Protein AF-A0A1J5R611-F1 (afdb_monomer)

Radius of gyration: 20.92 Å; Cα contacts (8 Å, |Δi|>4): 516; chains: 1; bounding box: 42×44×57 Å

Organism: NCBI:txid410659

InterPro domains:
  IPR001353 Proteasome, subunit alpha/beta [PF00227] (5-139)
  IPR022281 ATP-dependent protease subunit HslV [TIGR03692] (7-149)
  IPR022281 ATP-depe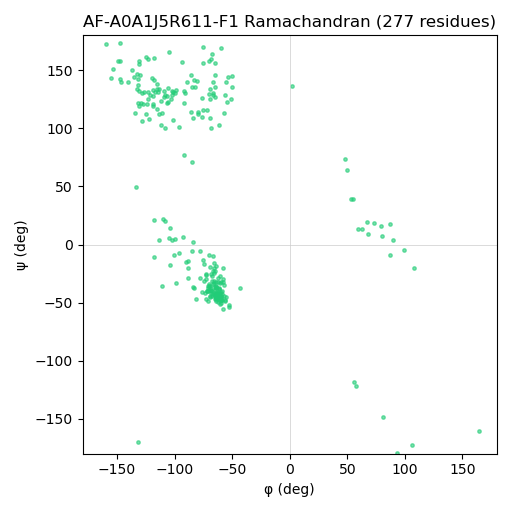ndent protease subunit HslV [cd01913] (7-143)
  IPR023333 Proteasome B-type subunit [PS51476] (6-187)
  IPR023333 Proteasome B-type subunit [PTHR32194] (3-147)
  IPR029055 Nucleophile aminohydrolases, N-terminal [G3DSA:3.60.20.10] (1-170)
  IPR029055 Nucleophile aminohydrolases, N-terminal [SSF56235] (3-145)
  IPR036291 NAD(P)-binding domain superfamily [SSF51735] (133-271)

Foldseek 3Di:
DQFKFFWKWKWAADQQDIDIDTWQFIDRVHDGPTGHHDQWDQADVSQKIKGKTGDPVLSVVLRVQLNVLCVVVVNPNVRSLLVSLVCLQPDPVNLPTQMWMWMDGRPFTWIRGSNSDTDGDPNSMFIDTLCRVVSVVVVVCQQPAQAAEDEDPDPVVLVVVQVVQPVSDDSGHHYHYDPAPLRRLPQDQEEEAPDCEQAVVRDDDSDDLVSQPNHQAYEYLDVVVQDGPHQVSNVVNVHHYDYNVVVVQVSVQVVCCVVPVDHDPPSVVVSVVVVVVVD

Sequence (279 aa):
MEQYHGTTILSVRRGAVVALGGDGQVTLGNIVIKSTARKVRRLYNERILAGFAGGTADAFTLFERFEAKLEKHQGNLLRSAVELAKDWRTDRMLRRLEAMLAVADREHSLIVTGNGDVLEPEHGLIAIGSGGPFAQSAALALLGAQEVRILDRDASKAQSLAEGLAAIGAGAPRVVLARDVAEALHGADGVVNATPVGMVGYGGTPVPGDLWPGRAWAFDAVYTPVDTQFTVEAAAAGVNVLSGYELFFYQGVQAFEIFTGHSVDAPAQLRAGLLDQAA

Mean predicted aligned error: 12.59 Å

Structure (mmCIF, N/CA/C/O backbone):
data_AF-A0A1J5R611-F1
#
_entry.id   AF-A0A1J5R611-F1
#
loop_
_atom_site.group_PDB
_atom_site.id
_atom_site.type_symbol
_atom_site.label_atom_id
_atom_site.label_alt_id
_atom_site.label_comp_id
_atom_site.label_asym_id
_atom_site.label_entity_id
_atom_site.label_seq_id
_atom_site.pdbx_PDB_ins_code
_atom_site.Cartn_x
_atom_site.Cartn_y
_atom_site.Cartn_z
_atom_site.occupancy
_atom_site.B_iso_or_equiv
_atom_site.auth_seq_id
_atom_site.auth_comp_id
_atom_site.auth_asym_id
_atom_site.auth_atom_id
_atom_site.pdbx_PDB_model_num
ATOM 1 N N . MET A 1 1 ? 0.302 25.235 12.758 1.00 41.44 1 MET A N 1
ATOM 2 C CA . MET A 1 1 ? 1.360 24.353 13.299 1.00 41.44 1 MET A CA 1
ATOM 3 C C . MET A 1 1 ? 1.735 23.427 12.169 1.00 41.44 1 MET A C 1
ATOM 5 O O . MET A 1 1 ? 0.812 22.897 11.568 1.00 41.44 1 MET A O 1
ATOM 9 N N . GLU A 1 2 ? 3.019 23.292 11.839 1.00 42.31 2 GLU A N 1
ATOM 10 C CA . GLU A 1 2 ? 3.450 22.320 10.825 1.00 42.31 2 GLU A CA 1
ATOM 11 C C . GLU A 1 2 ? 2.973 20.919 11.217 1.00 42.31 2 GLU A C 1
ATOM 13 O O . GLU A 1 2 ? 3.138 20.489 12.362 1.00 42.31 2 GLU A O 1
ATOM 18 N N . GLN A 1 3 ? 2.310 20.252 10.277 1.00 50.94 3 GLN A N 1
ATOM 19 C CA . GLN A 1 3 ? 1.658 18.974 10.499 1.00 50.94 3 GLN A CA 1
ATOM 20 C C . GLN A 1 3 ? 2.665 17.836 10.328 1.00 50.94 3 GLN A C 1
ATOM 22 O O . GLN A 1 3 ? 3.470 17.816 9.397 1.00 50.94 3 GLN A O 1
ATOM 27 N N . TYR A 1 4 ? 2.635 16.874 11.249 1.00 52.72 4 TYR A N 1
ATOM 28 C CA . TYR A 1 4 ? 3.424 15.657 11.115 1.00 52.72 4 TYR A CA 1
ATOM 29 C C . TYR A 1 4 ? 2.776 14.749 10.073 1.00 52.72 4 TYR A C 1
ATOM 31 O O . TYR A 1 4 ? 1.688 14.219 10.310 1.00 52.72 4 TYR A O 1
ATOM 39 N N . HIS A 1 5 ? 3.467 14.502 8.961 1.00 54.53 5 HIS A N 1
ATOM 40 C CA . HIS A 1 5 ? 3.042 13.480 8.012 1.00 54.53 5 HIS A CA 1
ATOM 41 C C . HIS A 1 5 ? 3.464 12.118 8.542 1.00 54.53 5 HIS A C 1
ATOM 43 O O . HIS A 1 5 ? 4.645 11.817 8.753 1.00 54.53 5 HIS A O 1
ATOM 49 N N . GLY A 1 6 ? 2.450 11.320 8.858 1.00 56.91 6 GLY A N 1
ATOM 50 C CA . GLY A 1 6 ? 2.622 9.991 9.398 1.00 56.91 6 GLY A CA 1
ATOM 51 C C . GLY A 1 6 ? 2.666 8.937 8.305 1.00 56.91 6 GLY A C 1
ATOM 52 O O . GLY A 1 6 ? 1.768 8.904 7.471 1.00 56.91 6 GLY A O 1
ATOM 53 N N . THR A 1 7 ? 3.696 8.090 8.393 1.00 64.69 7 THR A N 1
ATOM 54 C CA . THR A 1 7 ? 3.818 6.704 7.903 1.00 64.69 7 THR A CA 1
ATOM 55 C C . THR A 1 7 ? 2.614 6.133 7.146 1.00 64.69 7 THR A C 1
ATOM 57 O O . THR A 1 7 ? 1.476 6.181 7.618 1.00 64.69 7 THR A O 1
ATOM 60 N N . THR A 1 8 ? 2.892 5.445 6.053 1.00 75.62 8 THR A N 1
ATOM 61 C CA . THR A 1 8 ? 1.951 4.570 5.360 1.00 75.62 8 THR A CA 1
ATOM 62 C C . THR A 1 8 ? 1.672 3.337 6.208 1.00 75.62 8 THR A C 1
ATOM 64 O O . THR A 1 8 ? 2.595 2.616 6.581 1.00 75.62 8 THR A O 1
ATOM 67 N N . ILE A 1 9 ? 0.399 3.077 6.491 1.00 82.62 9 ILE A N 1
ATOM 68 C CA . ILE A 1 9 ? -0.080 1.824 7.072 1.00 82.62 9 ILE A CA 1
ATOM 69 C C . ILE A 1 9 ? -0.863 1.081 5.997 1.00 82.62 9 ILE A C 1
ATOM 71 O O . ILE A 1 9 ? -1.752 1.660 5.375 1.00 82.62 9 ILE A O 1
ATOM 75 N N . LEU A 1 10 ? -0.571 -0.204 5.830 1.00 85.00 10 LEU A N 1
ATOM 76 C CA . LEU A 1 10 ? -1.302 -1.122 4.971 1.00 85.00 10 LEU A CA 1
ATOM 77 C C . LEU A 1 10 ? -1.785 -2.309 5.808 1.00 85.00 10 LEU A C 1
ATOM 79 O O . LEU A 1 10 ? -0.989 -2.984 6.458 1.00 85.00 10 LEU A O 1
ATOM 83 N N . SER A 1 11 ? -3.083 -2.576 5.771 1.00 85.75 11 SER A N 1
ATOM 84 C CA . SER A 1 11 ? -3.702 -3.785 6.305 1.00 85.75 11 SER A CA 1
ATOM 85 C C . SER A 1 11 ? -4.317 -4.582 5.169 1.00 85.75 11 SER A C 1
ATOM 87 O O . SER A 1 11 ? -4.972 -4.013 4.297 1.00 85.75 11 SER A O 1
ATOM 89 N N . VAL A 1 12 ? -4.141 -5.896 5.201 1.00 81.31 12 VAL A N 1
ATOM 90 C CA . VAL A 1 12 ? -4.788 -6.840 4.294 1.00 81.31 12 VAL A CA 1
ATOM 91 C C . VAL A 1 12 ? -5.369 -7.972 5.129 1.00 81.31 12 VAL A C 1
ATOM 93 O O . VAL A 1 12 ? -4.645 -8.663 5.851 1.00 81.31 12 VAL A O 1
ATOM 96 N N . ARG A 1 13 ? -6.683 -8.173 5.017 1.00 84.38 13 ARG A N 1
ATOM 97 C CA . ARG A 1 13 ? -7.399 -9.306 5.603 1.00 84.38 13 ARG A CA 1
ATOM 98 C C . ARG A 1 13 ? -7.861 -10.255 4.511 1.00 84.38 13 ARG A C 1
ATOM 100 O O . ARG A 1 13 ? -8.562 -9.860 3.585 1.00 84.38 13 ARG A O 1
ATOM 107 N N . ARG A 1 14 ? -7.509 -11.529 4.660 1.00 74.19 14 ARG A N 1
ATOM 108 C CA . ARG A 1 14 ? -7.889 -12.602 3.746 1.00 74.19 14 ARG A CA 1
ATOM 109 C C . ARG A 1 14 ? -8.511 -13.755 4.518 1.00 74.19 14 ARG A C 1
ATOM 111 O O . ARG A 1 14 ? -7.826 -14.499 5.220 1.00 74.19 14 ARG A O 1
ATOM 118 N N . GLY A 1 15 ? -9.831 -13.894 4.407 1.00 77.31 15 GLY A N 1
ATOM 119 C CA . GLY A 1 15 ? -10.583 -14.796 5.278 1.00 77.31 15 GLY A CA 1
ATOM 120 C C . GLY A 1 15 ? -10.357 -14.420 6.746 1.00 77.31 15 GLY A C 1
ATOM 121 O O . GLY A 1 15 ? -10.595 -13.275 7.120 1.00 77.31 15 GLY A O 1
ATOM 122 N N . ALA A 1 16 ? -9.853 -15.371 7.538 1.00 79.50 16 ALA A N 1
ATOM 123 C CA . ALA A 1 16 ? -9.562 -15.202 8.965 1.00 79.50 16 ALA A CA 1
ATOM 124 C C . ALA A 1 16 ? -8.115 -14.762 9.281 1.00 79.50 16 ALA A C 1
ATOM 126 O O . ALA A 1 16 ? -7.723 -14.748 10.450 1.00 79.50 16 ALA A O 1
ATOM 127 N N . VAL A 1 17 ? -7.303 -14.454 8.264 1.00 79.06 17 VAL A N 1
ATOM 128 C CA . VAL A 1 17 ? -5.901 -14.036 8.419 1.00 79.06 17 VAL A CA 1
ATOM 129 C C . VAL A 1 17 ? -5.783 -12.539 8.168 1.00 79.06 17 VAL A C 1
ATOM 131 O O . VAL A 1 17 ? -6.332 -12.031 7.193 1.00 79.06 17 VAL A O 1
ATOM 134 N N . VAL A 1 18 ? -5.044 -11.841 9.030 1.00 81.69 18 VAL A N 1
ATOM 135 C CA . VAL A 1 18 ? -4.782 -10.402 8.912 1.00 81.69 18 VAL A CA 1
ATOM 136 C C . VAL A 1 18 ? -3.286 -10.154 8.967 1.00 81.69 18 VAL A C 1
ATOM 138 O O . VAL A 1 18 ? -2.609 -10.622 9.884 1.00 81.69 18 VAL A O 1
ATOM 141 N N . ALA A 1 19 ? -2.791 -9.362 8.023 1.00 81.31 19 ALA A N 1
ATOM 142 C CA . ALA A 1 19 ? -1.478 -8.745 8.088 1.00 81.31 19 ALA A CA 1
ATOM 143 C C . ALA A 1 19 ? -1.650 -7.226 8.110 1.00 81.31 19 ALA A C 1
ATOM 145 O O . ALA A 1 19 ? -2.369 -6.675 7.283 1.00 81.31 19 ALA A O 1
ATOM 146 N N . LEU A 1 20 ? -0.984 -6.552 9.046 1.00 84.38 20 LEU A N 1
ATOM 147 C CA . LEU A 1 20 ? -0.956 -5.096 9.118 1.00 84.38 20 LEU A CA 1
ATOM 148 C C . LEU A 1 20 ? 0.494 -4.650 9.275 1.00 84.38 20 LEU A C 1
ATOM 150 O O . LEU A 1 20 ? 1.175 -5.023 10.232 1.00 84.38 20 LEU A O 1
ATOM 154 N N . GLY A 1 21 ? 0.961 -3.877 8.303 1.00 80.56 21 GLY A N 1
ATOM 155 C CA . GLY A 1 21 ? 2.304 -3.329 8.240 1.00 80.56 21 GLY A CA 1
ATOM 156 C C . GLY A 1 21 ? 2.270 -1.814 8.132 1.00 80.56 21 GLY A C 1
ATOM 157 O O . GLY A 1 21 ? 1.273 -1.216 7.736 1.00 80.56 21 GLY A O 1
ATOM 158 N N . GLY A 1 22 ? 3.379 -1.189 8.490 1.00 76.38 22 GLY A N 1
ATOM 159 C CA . GLY A 1 22 ? 3.580 0.225 8.242 1.00 76.38 22 GLY A CA 1
ATOM 160 C C . GLY A 1 22 ? 5.054 0.540 8.124 1.00 76.38 22 GLY A C 1
ATOM 161 O O . GLY A 1 22 ? 5.882 -0.157 8.719 1.00 76.38 22 GLY A O 1
ATOM 162 N N . ASP A 1 23 ? 5.381 1.569 7.353 1.00 74.19 23 ASP A N 1
ATOM 163 C CA . ASP A 1 23 ? 6.744 2.078 7.326 1.00 74.19 23 ASP A CA 1
ATOM 164 C C . ASP A 1 23 ? 7.047 2.885 8.603 1.00 74.19 23 ASP A C 1
ATOM 166 O O . ASP A 1 23 ? 6.177 3.157 9.436 1.00 74.19 23 ASP A O 1
ATOM 170 N N . GLY A 1 24 ? 8.321 3.220 8.799 1.00 66.06 24 GLY A N 1
ATOM 171 C CA . GLY A 1 24 ? 8.787 3.899 10.005 1.00 66.06 24 GLY A CA 1
ATOM 172 C C . GLY A 1 24 ? 9.047 5.392 9.838 1.00 66.06 24 GLY A C 1
ATOM 173 O O . GLY A 1 24 ? 9.537 6.008 10.793 1.00 66.06 24 GLY A O 1
ATOM 174 N N . GLN A 1 25 ? 8.770 5.975 8.666 1.00 68.75 25 GLN A N 1
ATOM 175 C CA . GLN A 1 25 ? 9.117 7.357 8.372 1.00 68.75 25 GLN A CA 1
ATOM 176 C C . GLN A 1 25 ? 8.180 8.360 9.054 1.00 68.75 25 GLN A C 1
ATOM 178 O O . GLN A 1 25 ? 6.958 8.346 8.914 1.00 68.75 25 GLN A O 1
ATOM 183 N N . VAL A 1 26 ? 8.778 9.286 9.793 1.00 69.06 26 VAL A N 1
ATOM 184 C CA . VAL A 1 26 ? 8.118 10.457 10.357 1.00 69.06 26 VAL A CA 1
ATOM 185 C C . VAL A 1 26 ? 8.782 11.680 9.765 1.00 69.06 26 VAL A C 1
ATOM 187 O O . VAL A 1 26 ? 9.985 11.890 9.951 1.00 69.06 26 VAL A O 1
ATOM 190 N N . THR A 1 27 ? 7.977 12.490 9.094 1.00 60.72 27 THR A N 1
ATOM 191 C CA . THR A 1 27 ? 8.421 13.725 8.458 1.00 60.72 27 THR A CA 1
ATOM 192 C C . THR A 1 27 ? 7.746 14.912 9.145 1.00 60.72 27 THR A C 1
ATOM 194 O O . THR A 1 27 ? 6.540 14.876 9.407 1.00 60.72 27 THR A O 1
ATOM 197 N N . LEU A 1 28 ? 8.524 15.948 9.464 1.00 62.50 28 LEU A N 1
ATOM 198 C CA . LEU A 1 28 ? 8.022 17.260 9.883 1.00 62.50 28 LEU A CA 1
ATOM 199 C C . LEU A 1 28 ? 8.333 18.251 8.765 1.00 62.50 28 LEU A C 1
ATOM 201 O O . LEU A 1 28 ? 9.506 18.493 8.466 1.00 62.50 28 LEU A O 1
ATOM 205 N N . GLY A 1 29 ? 7.293 18.767 8.112 1.00 61.75 29 GLY A N 1
ATOM 206 C CA . GLY A 1 29 ? 7.465 19.525 6.874 1.00 61.75 29 GLY A CA 1
ATOM 207 C C . GLY A 1 29 ? 8.218 18.690 5.833 1.00 61.75 29 GLY A C 1
ATOM 208 O O . GLY A 1 29 ? 7.770 17.606 5.468 1.00 61.75 29 GLY A O 1
ATOM 209 N N . ASN A 1 30 ? 9.396 19.159 5.416 1.00 52.09 30 ASN A N 1
ATOM 210 C CA . ASN A 1 30 ? 10.235 18.497 4.407 1.00 52.09 30 ASN A CA 1
ATOM 211 C C . ASN A 1 30 ? 11.394 17.678 5.004 1.00 52.09 30 ASN A C 1
ATOM 213 O O . ASN A 1 30 ? 12.243 17.176 4.269 1.00 52.09 30 ASN A O 1
ATOM 217 N N . ILE A 1 31 ? 11.475 17.568 6.333 1.00 56.19 31 ILE A N 1
ATOM 218 C CA . ILE A 1 31 ? 12.604 16.934 7.020 1.00 56.19 31 ILE A CA 1
ATOM 219 C C . ILE A 1 31 ? 12.172 15.574 7.556 1.00 56.19 31 ILE A C 1
ATOM 221 O O . ILE A 1 31 ? 11.264 15.475 8.386 1.00 56.19 31 ILE A O 1
ATOM 225 N N . VAL A 1 32 ? 12.864 14.516 7.124 1.00 63.94 32 VAL A N 1
ATOM 226 C CA . VAL A 1 32 ? 12.739 13.194 7.745 1.00 63.94 32 VAL A CA 1
ATOM 227 C C . VAL A 1 32 ? 13.368 13.257 9.134 1.00 63.94 32 VAL A C 1
ATOM 229 O O . VAL A 1 32 ? 14.584 13.353 9.277 1.00 63.94 32 VAL A O 1
ATOM 232 N N . ILE A 1 33 ? 12.530 13.203 10.167 1.00 68.38 33 ILE A N 1
ATOM 233 C CA . ILE A 1 33 ? 12.967 13.240 11.568 1.00 68.38 33 ILE A CA 1
ATOM 234 C C . ILE A 1 33 ? 13.380 11.849 12.047 1.00 68.38 33 ILE A C 1
ATOM 236 O O . ILE A 1 33 ? 14.303 11.704 12.848 1.00 68.38 33 ILE A O 1
ATOM 240 N N . LYS A 1 34 ? 12.667 10.809 11.606 1.00 71.62 34 LYS A N 1
ATOM 241 C CA . LYS A 1 34 ? 12.862 9.438 12.088 1.00 71.62 34 LYS A CA 1
ATOM 242 C C . LYS A 1 34 ? 12.405 8.436 11.037 1.00 71.62 34 LYS A C 1
ATOM 244 O O . LYS A 1 34 ? 11.390 8.666 10.402 1.00 71.62 34 LYS A O 1
ATOM 249 N N . SER A 1 35 ? 13.104 7.310 10.907 1.00 68.56 35 SER A N 1
ATOM 250 C CA . SER A 1 35 ? 12.750 6.195 10.007 1.00 68.56 35 SER A CA 1
ATOM 251 C C . SER A 1 35 ? 12.366 4.901 10.741 1.00 68.56 35 SER A C 1
ATOM 253 O O . SER A 1 35 ? 12.119 3.873 10.121 1.00 68.56 35 SER A O 1
ATOM 255 N N . THR A 1 36 ? 12.315 4.932 12.075 1.00 68.94 36 THR A N 1
ATOM 256 C CA . THR A 1 36 ? 12.105 3.760 12.946 1.00 68.94 36 THR A CA 1
ATOM 257 C C . THR A 1 36 ? 10.830 3.849 13.789 1.00 68.94 36 THR A C 1
ATOM 259 O O . THR A 1 36 ? 10.732 3.232 14.854 1.00 68.94 36 THR A O 1
ATOM 262 N N . ALA A 1 37 ? 9.852 4.667 13.391 1.00 69.06 37 ALA A N 1
ATOM 263 C CA . ALA A 1 37 ? 8.582 4.731 14.104 1.00 69.06 37 ALA A CA 1
ATOM 264 C C . ALA A 1 37 ? 7.832 3.395 14.006 1.00 69.06 37 ALA A C 1
ATOM 266 O O . ALA A 1 37 ? 7.743 2.787 12.948 1.00 69.06 37 ALA A O 1
ATOM 267 N N . ARG A 1 38 ? 7.275 2.936 15.129 1.00 76.38 38 ARG A N 1
ATOM 268 C CA . ARG A 1 38 ? 6.380 1.776 15.166 1.00 76.38 38 ARG A CA 1
ATOM 269 C C . ARG A 1 38 ? 4.974 2.282 15.425 1.00 76.38 38 ARG A C 1
ATOM 271 O O . ARG A 1 38 ? 4.645 2.617 16.560 1.00 76.38 38 ARG A O 1
ATOM 278 N N . LYS A 1 39 ? 4.180 2.381 14.361 1.00 81.94 39 LYS A N 1
ATOM 279 C CA . LYS A 1 39 ? 2.789 2.861 14.418 1.00 81.94 39 LYS A CA 1
ATOM 280 C C . LYS A 1 39 ? 1.752 1.751 14.295 1.00 81.94 39 LYS A C 1
ATOM 282 O O . LYS A 1 39 ? 0.559 2.027 14.259 1.00 81.94 39 LYS A O 1
ATOM 287 N N . VAL A 1 40 ? 2.230 0.512 14.270 1.00 90.12 40 VAL A N 1
ATOM 288 C CA . VAL A 1 40 ? 1.426 -0.696 14.390 1.00 90.12 40 VAL A CA 1
ATOM 289 C C . VAL A 1 40 ? 1.505 -1.187 15.825 1.00 90.12 40 VAL A C 1
ATOM 291 O O . VAL A 1 40 ? 2.592 -1.283 16.403 1.00 90.12 40 VAL A O 1
ATOM 294 N N . ARG A 1 41 ? 0.351 -1.512 16.394 1.00 91.50 41 ARG A N 1
ATOM 295 C CA . ARG A 1 41 ? 0.212 -2.155 17.690 1.00 91.50 41 ARG A CA 1
ATOM 296 C C . ARG A 1 41 ? -0.722 -3.341 17.600 1.00 91.50 41 ARG A C 1
ATOM 298 O O . ARG A 1 41 ? -1.600 -3.420 16.746 1.00 91.50 41 ARG A O 1
ATOM 305 N N . ARG A 1 42 ? -0.506 -4.254 18.531 1.00 93.69 42 ARG A N 1
ATOM 306 C CA . ARG A 1 42 ? -1.417 -5.340 18.829 1.00 93.69 42 ARG A CA 1
ATOM 307 C C . ARG A 1 42 ? -2.177 -4.964 20.092 1.00 93.69 42 ARG A C 1
ATOM 309 O O . ARG A 1 42 ? -1.581 -4.463 21.042 1.00 93.69 42 ARG A O 1
ATOM 316 N N . LEU A 1 43 ? -3.486 -5.131 20.032 1.00 95.44 43 LEU A N 1
ATOM 317 C CA . LEU A 1 43 ? -4.458 -4.719 21.034 1.00 95.44 43 LEU A CA 1
ATOM 318 C C . LEU A 1 43 ? -5.289 -5.929 21.456 1.00 95.44 43 LEU A C 1
ATOM 320 O O . LEU A 1 43 ? -5.345 -6.936 20.738 1.00 95.44 43 LEU A O 1
ATOM 324 N N . TYR A 1 44 ? -5.935 -5.823 22.614 1.00 96.56 44 TYR A N 1
ATOM 325 C CA . TYR A 1 44 ? -6.844 -6.821 23.164 1.00 96.56 44 TYR A CA 1
ATOM 326 C C . TYR A 1 44 ? -6.280 -8.249 23.123 1.00 96.56 44 TYR A C 1
ATOM 328 O O . TYR A 1 44 ? -6.699 -9.108 22.337 1.00 96.56 44 TYR A O 1
ATOM 336 N N . ASN A 1 45 ? -5.320 -8.527 24.007 1.00 93.25 45 ASN A N 1
ATOM 337 C CA . ASN A 1 45 ? -4.659 -9.835 24.105 1.00 93.25 45 ASN A CA 1
ATOM 338 C C . ASN A 1 45 ? -4.047 -10.291 22.767 1.00 93.25 45 ASN A C 1
ATOM 340 O O . ASN A 1 45 ? -4.162 -11.456 22.389 1.00 93.25 45 ASN A O 1
ATOM 344 N N . GLU A 1 46 ? -3.451 -9.353 22.027 1.00 91.38 46 GLU A N 1
ATOM 345 C CA . GLU A 1 46 ? -2.805 -9.583 20.729 1.00 91.38 46 GLU A CA 1
ATOM 346 C C . GLU A 1 46 ? -3.740 -10.068 19.601 1.00 91.38 46 GLU A C 1
ATOM 348 O O . GLU A 1 46 ? -3.266 -10.526 18.560 1.00 91.38 46 GLU A O 1
ATOM 353 N N . ARG A 1 47 ? -5.066 -9.980 19.779 1.00 91.94 47 ARG A N 1
ATOM 354 C CA . ARG A 1 47 ? -6.051 -10.470 18.798 1.00 91.94 47 ARG A CA 1
ATOM 355 C C . ARG A 1 47 ? -6.436 -9.442 17.741 1.00 91.94 47 ARG A C 1
ATOM 357 O O . ARG A 1 47 ? -6.934 -9.838 16.690 1.00 91.94 47 ARG A O 1
ATOM 364 N N . ILE A 1 48 ? -6.212 -8.159 18.012 1.00 96.38 48 ILE A N 1
ATOM 365 C CA . ILE A 1 48 ? -6.599 -7.057 17.130 1.00 96.38 48 ILE A CA 1
ATOM 366 C C . ILE A 1 48 ? -5.346 -6.307 16.703 1.00 96.38 48 ILE A C 1
ATOM 368 O O . ILE A 1 48 ? -4.536 -5.900 17.537 1.00 96.38 48 ILE A O 1
ATOM 372 N N . LEU A 1 49 ? -5.181 -6.121 15.396 1.00 95.50 49 LEU A N 1
ATOM 373 C CA . LEU A 1 49 ? -4.121 -5.290 14.841 1.00 95.50 49 LEU A CA 1
ATOM 374 C C . LEU A 1 49 ? -4.653 -3.873 14.669 1.00 95.50 49 LEU A C 1
ATOM 376 O O . LEU A 1 49 ? -5.734 -3.679 14.120 1.00 95.50 49 LEU A O 1
ATOM 380 N N . ALA A 1 50 ? -3.887 -2.888 15.121 1.00 95.31 50 ALA A N 1
ATOM 381 C CA . ALA A 1 50 ? -4.233 -1.485 14.995 1.00 95.31 50 ALA A CA 1
ATOM 382 C C . ALA A 1 50 ? -3.045 -0.699 14.439 1.00 95.31 50 ALA A C 1
ATOM 384 O O . ALA A 1 50 ? -1.916 -0.829 14.911 1.00 95.31 50 ALA A O 1
ATOM 385 N N . GLY A 1 51 ? -3.299 0.124 13.433 1.00 91.25 51 GLY A N 1
ATOM 386 C CA . GLY A 1 51 ? -2.328 1.001 12.805 1.00 91.25 51 GLY A CA 1
ATOM 387 C C . GLY A 1 51 ? -2.868 2.416 12.711 1.00 91.25 51 GLY A C 1
ATOM 388 O O . GLY A 1 51 ? -4.066 2.628 12.542 1.00 91.25 51 GLY A O 1
ATOM 389 N N . PHE A 1 52 ? -1.984 3.395 12.836 1.00 87.75 52 PHE A N 1
ATOM 390 C CA . PHE A 1 52 ? -2.380 4.793 12.912 1.00 87.75 52 PHE A CA 1
ATOM 391 C C . PHE A 1 52 ? -1.555 5.672 11.975 1.00 87.75 52 PHE A C 1
ATOM 393 O O . PHE A 1 52 ? -0.323 5.605 11.976 1.00 87.75 52 PHE A O 1
ATOM 400 N N . ALA A 1 53 ? -2.236 6.545 11.233 1.00 78.00 53 ALA A N 1
ATOM 401 C CA . ALA A 1 53 ? -1.614 7.561 10.393 1.00 78.00 53 ALA A CA 1
ATOM 402 C C . ALA A 1 53 ? -1.896 8.958 10.966 1.00 78.00 53 ALA A C 1
ATOM 404 O O . ALA A 1 53 ? -2.998 9.483 10.829 1.00 78.00 53 ALA A O 1
ATOM 405 N N . GLY A 1 54 ? -0.888 9.532 11.631 1.00 75.75 54 GLY A N 1
ATOM 406 C CA . GLY A 1 54 ? -0.929 10.860 12.252 1.00 75.75 54 GLY A CA 1
ATOM 407 C C . GLY A 1 54 ? 0.223 11.086 13.243 1.00 75.75 54 GLY A C 1
ATOM 408 O O . GLY A 1 54 ? 1.230 10.355 13.222 1.00 75.75 54 GLY A O 1
ATOM 409 N N . GLY A 1 55 ? 0.059 12.066 14.138 1.00 74.50 55 GLY A N 1
ATOM 410 C CA . GLY A 1 55 ? 1.010 12.404 15.201 1.00 74.50 55 GLY A CA 1
ATOM 411 C C . GLY A 1 55 ? 1.158 11.310 16.267 1.00 74.50 55 GLY A C 1
ATOM 412 O O . GLY A 1 55 ? 0.193 10.687 16.696 1.00 74.50 55 GLY A O 1
ATOM 413 N N . THR A 1 56 ? 2.383 11.061 16.737 1.00 71.62 56 THR A N 1
ATOM 414 C CA . THR A 1 56 ? 2.656 9.958 17.679 1.00 71.62 56 THR A CA 1
ATOM 415 C C . THR A 1 56 ? 1.854 10.071 18.983 1.00 71.62 56 THR A C 1
ATOM 417 O O . THR A 1 56 ? 1.359 9.060 19.468 1.00 71.62 56 THR A O 1
ATOM 420 N N . ALA A 1 57 ? 1.697 11.275 19.544 1.00 76.06 57 ALA A N 1
ATOM 421 C CA . ALA A 1 57 ? 0.938 11.492 20.784 1.00 76.06 57 ALA A CA 1
ATOM 422 C C . ALA A 1 57 ? -0.559 11.156 20.629 1.00 76.06 57 ALA A C 1
ATOM 424 O O . ALA A 1 57 ? -1.180 10.574 21.523 1.00 76.06 57 ALA A O 1
ATOM 425 N N . ASP A 1 58 ? -1.109 11.458 19.458 1.00 79.62 58 ASP A N 1
ATOM 426 C CA . ASP A 1 58 ? -2.500 11.187 19.104 1.00 79.62 58 ASP A CA 1
ATOM 427 C C . ASP A 1 58 ? -2.731 9.679 18.975 1.00 79.62 58 ASP A C 1
ATOM 429 O O . ASP A 1 58 ? -3.719 9.152 19.488 1.00 79.62 58 ASP A O 1
ATOM 433 N N . ALA A 1 59 ? -1.757 8.973 18.386 1.00 79.69 59 ALA A N 1
ATOM 434 C CA . ALA A 1 59 ? -1.757 7.518 18.270 1.00 79.69 59 ALA A CA 1
ATOM 435 C C . ALA A 1 59 ? -1.880 6.839 19.641 1.00 79.69 59 ALA A C 1
ATOM 437 O O . ALA A 1 59 ? -2.721 5.964 19.824 1.00 79.69 59 ALA A O 1
ATOM 438 N N . PHE A 1 60 ? -1.063 7.258 20.617 1.00 83.00 60 PHE A N 1
ATOM 439 C CA . PHE A 1 60 ? -1.107 6.712 21.978 1.00 83.00 60 PHE A CA 1
ATOM 440 C C . PHE A 1 60 ? -2.478 6.922 22.623 1.00 83.00 60 PHE A C 1
ATOM 442 O O . PHE A 1 60 ? -3.070 5.966 23.120 1.00 83.00 60 PHE A O 1
ATOM 449 N N . THR A 1 61 ? -3.008 8.143 22.538 1.00 87.56 61 THR A N 1
ATOM 450 C CA . THR A 1 61 ? -4.316 8.490 23.110 1.00 87.56 61 THR A CA 1
ATOM 451 C C . THR A 1 61 ? -5.439 7.644 22.504 1.00 87.56 61 THR A C 1
ATOM 453 O O . THR A 1 61 ? -6.306 7.142 23.222 1.00 87.56 61 THR A O 1
ATOM 456 N N . LEU A 1 62 ? -5.433 7.467 21.180 1.00 89.75 62 LEU A N 1
ATOM 457 C CA . LEU A 1 62 ? -6.450 6.685 20.482 1.00 89.75 62 LEU A CA 1
ATOM 458 C C . LEU A 1 62 ? -6.322 5.191 20.765 1.00 89.75 62 LEU A C 1
ATOM 460 O O . LEU A 1 62 ? -7.344 4.552 20.998 1.00 89.75 62 LEU A O 1
ATOM 464 N N . PHE A 1 63 ? -5.106 4.640 20.818 1.00 92.06 63 PHE A N 1
ATOM 465 C CA . PHE A 1 63 ? -4.904 3.239 21.188 1.00 92.06 63 PHE A CA 1
ATOM 466 C C . PHE A 1 63 ? -5.374 2.952 22.614 1.00 92.06 63 PHE A C 1
ATOM 468 O O . PHE A 1 63 ? -6.085 1.975 22.814 1.00 92.06 63 PHE A O 1
ATOM 475 N N . GLU A 1 64 ? -5.047 3.802 23.589 1.00 92.25 64 GLU A N 1
ATOM 476 C CA . GLU A 1 64 ? -5.492 3.616 24.978 1.00 92.25 64 GLU A CA 1
ATOM 477 C C . GLU A 1 64 ? -7.018 3.671 25.105 1.00 92.25 64 GLU A C 1
ATOM 479 O O . GLU A 1 64 ? -7.633 2.811 25.741 1.00 92.25 64 GLU A O 1
ATOM 484 N N . ARG A 1 65 ? -7.658 4.649 24.453 1.00 93.38 65 ARG A N 1
ATOM 485 C CA . ARG A 1 65 ? -9.124 4.738 24.440 1.00 93.38 65 ARG A CA 1
ATOM 486 C C . ARG A 1 65 ? -9.756 3.554 23.725 1.00 93.38 65 ARG A C 1
ATOM 488 O O . ARG A 1 65 ? -10.791 3.061 24.173 1.00 93.38 65 ARG A O 1
ATOM 495 N N . PHE A 1 66 ? -9.156 3.098 22.631 1.00 96.31 66 PHE A N 1
ATOM 496 C CA . PHE A 1 66 ? -9.674 1.962 21.891 1.00 96.31 66 PHE A CA 1
ATOM 497 C C . PHE A 1 66 ? -9.535 0.656 22.673 1.00 96.31 66 PHE A C 1
ATOM 499 O O . PHE A 1 66 ? -10.506 -0.090 22.749 1.00 96.31 66 PHE A O 1
ATOM 506 N N . GLU A 1 67 ? -8.403 0.431 23.346 1.00 96.75 67 GLU A N 1
ATOM 507 C CA . GLU A 1 67 ? -8.197 -0.706 24.252 1.00 96.75 67 GLU A CA 1
ATOM 508 C C . GLU A 1 67 ? -9.293 -0.745 25.327 1.00 96.75 67 GLU A C 1
ATOM 510 O O . GLU A 1 67 ? -9.937 -1.771 25.532 1.00 96.75 67 GLU A O 1
ATOM 515 N N . ALA A 1 68 ? -9.613 0.402 25.937 1.00 97.00 68 ALA A N 1
ATOM 516 C CA . ALA A 1 68 ? -10.695 0.490 26.916 1.00 97.00 68 ALA A CA 1
ATOM 517 C C . ALA A 1 68 ? -12.076 0.135 26.323 1.00 97.00 68 ALA A C 1
ATOM 519 O O . ALA A 1 68 ? -12.899 -0.500 26.991 1.00 97.00 68 ALA A O 1
ATOM 520 N N . LYS A 1 69 ? -12.354 0.515 25.065 1.00 97.62 69 LYS A N 1
ATOM 521 C CA . LYS A 1 69 ? -13.586 0.108 24.362 1.00 97.62 69 LYS A CA 1
ATOM 522 C C . LYS A 1 69 ? -13.585 -1.381 24.036 1.00 97.62 69 LYS A C 1
ATOM 524 O O . LYS A 1 69 ? -14.647 -2.000 24.091 1.00 97.62 69 LYS A O 1
ATOM 529 N N . LEU A 1 70 ? -12.442 -1.955 23.675 1.00 97.81 70 LEU A N 1
ATOM 530 C CA . LEU A 1 70 ? -12.300 -3.383 23.400 1.00 97.81 70 LEU A CA 1
ATOM 531 C C . LEU A 1 70 ? -12.541 -4.206 24.665 1.00 97.81 70 LEU A C 1
ATOM 533 O O . LEU A 1 70 ? -13.367 -5.113 24.633 1.00 97.81 70 LEU A O 1
ATOM 537 N N . GLU A 1 71 ? -11.944 -3.829 25.794 1.00 97.19 71 GLU A N 1
ATOM 538 C CA . GLU A 1 71 ? -12.186 -4.476 27.090 1.00 97.19 71 GLU A CA 1
ATOM 539 C C . GLU A 1 71 ? -13.665 -4.406 27.497 1.00 97.19 71 GLU A C 1
ATOM 541 O O . GLU A 1 71 ? -14.296 -5.422 27.798 1.00 97.19 71 GLU A O 1
ATOM 546 N N . LYS A 1 72 ? -14.280 -3.218 27.402 1.00 97.56 72 LYS A N 1
ATOM 547 C CA . LYS A 1 72 ? -15.702 -3.019 27.729 1.00 97.56 72 LYS A CA 1
ATOM 548 C C . LYS A 1 72 ? -16.645 -3.876 26.877 1.00 97.56 72 LYS A C 1
ATOM 550 O O . LYS A 1 72 ? -17.721 -4.257 27.342 1.00 97.56 72 LYS A O 1
ATOM 555 N N . HIS A 1 73 ? -16.279 -4.141 25.628 1.00 97.19 73 HIS A N 1
ATOM 556 C CA . HIS A 1 73 ? -17.096 -4.900 24.681 1.00 97.19 73 HIS A CA 1
ATOM 557 C C . HIS A 1 73 ? -16.534 -6.292 24.386 1.00 97.19 73 HIS A C 1
ATOM 559 O O . HIS A 1 73 ? -16.920 -6.893 23.385 1.00 97.19 73 HIS A O 1
ATOM 565 N N . GLN A 1 74 ? -15.675 -6.813 25.269 1.00 96.19 74 GLN A N 1
ATOM 566 C CA . GLN A 1 74 ? -15.146 -8.179 25.212 1.00 96.19 74 GLN A CA 1
ATOM 567 C C . GLN A 1 74 ? -14.519 -8.518 23.849 1.00 96.19 74 GLN A C 1
ATOM 569 O O . GLN A 1 74 ? -14.692 -9.614 23.320 1.00 96.19 74 GLN A O 1
ATOM 574 N N . GLY A 1 75 ? -13.809 -7.552 23.265 1.00 93.75 75 GLY A N 1
ATOM 575 C CA . GLY A 1 75 ? -13.119 -7.702 21.988 1.00 93.75 75 GLY A CA 1
ATOM 576 C C . GLY A 1 75 ? -13.985 -7.571 20.743 1.00 93.75 75 GLY A C 1
ATOM 577 O O . GLY A 1 75 ? -13.480 -7.827 19.658 1.00 93.75 75 GLY A O 1
ATOM 578 N N . ASN A 1 76 ? -15.263 -7.192 20.854 1.00 97.19 76 ASN A N 1
ATOM 579 C CA . ASN A 1 76 ? -16.105 -6.985 19.676 1.00 97.19 76 ASN A CA 1
ATOM 580 C C . ASN A 1 76 ? -15.630 -5.760 18.874 1.00 97.19 76 ASN A C 1
ATOM 582 O O . ASN A 1 76 ? -15.953 -4.621 19.224 1.00 97.19 76 ASN A O 1
ATOM 586 N N . LEU A 1 77 ? -14.883 -6.006 17.793 1.00 97.19 77 LEU A N 1
ATOM 587 C CA . LEU A 1 77 ? -14.179 -4.967 17.047 1.00 97.19 77 LEU A CA 1
ATOM 588 C C . LEU A 1 77 ? -15.122 -3.894 16.487 1.00 97.19 77 LEU A C 1
ATOM 590 O O . LEU A 1 77 ? -14.911 -2.706 16.734 1.00 97.19 77 LEU A O 1
ATOM 594 N N . LEU A 1 78 ? -16.189 -4.299 15.791 1.00 96.44 78 LEU A N 1
ATOM 595 C CA . LEU A 1 78 ? -17.136 -3.372 15.165 1.00 96.44 78 LEU A CA 1
ATOM 596 C C . LEU A 1 78 ? -17.830 -2.479 16.199 1.00 96.44 78 LEU A C 1
ATOM 598 O O . LEU A 1 78 ? -17.903 -1.260 16.035 1.00 96.44 78 LEU A O 1
ATOM 602 N N . ARG A 1 79 ? -18.306 -3.066 17.302 1.00 97.00 79 ARG A N 1
ATOM 603 C CA . ARG A 1 79 ? -18.972 -2.309 18.366 1.00 97.00 79 ARG A CA 1
ATOM 604 C C . ARG A 1 79 ? -18.014 -1.331 19.037 1.00 97.00 79 ARG A C 1
ATOM 606 O O . ARG A 1 79 ? -18.384 -0.178 19.256 1.00 97.00 79 ARG A O 1
ATOM 613 N N . SER A 1 80 ? -16.797 -1.766 19.350 1.00 98.06 80 SER A N 1
ATOM 614 C CA . SER A 1 80 ? -15.781 -0.899 19.946 1.00 98.06 80 SER A CA 1
ATOM 615 C C . SER A 1 80 ? -15.376 0.232 19.005 1.00 98.06 80 SER A C 1
ATOM 617 O O . SER A 1 80 ? -15.195 1.355 19.473 1.00 98.06 80 SER A O 1
ATOM 619 N N . ALA A 1 81 ? -15.287 -0.028 17.695 1.00 97.00 81 ALA A N 1
ATOM 620 C CA . ALA A 1 81 ? -14.973 0.979 16.682 1.00 97.00 81 ALA A CA 1
ATOM 621 C C . ALA A 1 81 ? -16.064 2.053 16.601 1.00 97.00 81 ALA A C 1
ATOM 623 O O . ALA A 1 81 ? -15.754 3.240 16.654 1.00 97.00 81 ALA A O 1
ATOM 624 N N . VAL A 1 82 ? -17.340 1.655 16.579 1.00 96.38 82 VAL A N 1
ATOM 625 C CA . VAL A 1 82 ? -18.482 2.590 16.583 1.00 96.38 82 VAL A CA 1
ATOM 626 C C . VAL A 1 82 ? -18.510 3.446 17.849 1.00 96.38 82 VAL A C 1
ATOM 628 O O . VAL A 1 82 ? -18.754 4.650 17.785 1.00 96.38 82 VAL A O 1
ATOM 631 N N . GLU A 1 83 ? -18.248 2.856 19.013 1.00 96.25 83 GLU A N 1
ATOM 632 C CA . GLU A 1 83 ? -18.214 3.602 20.272 1.00 96.25 83 GLU A CA 1
ATOM 633 C C . GLU A 1 83 ? -17.003 4.537 20.369 1.00 96.25 83 GLU A C 1
ATOM 635 O O . GLU A 1 83 ? -17.133 5.639 20.899 1.00 96.25 83 GLU A O 1
ATOM 640 N N . LEU A 1 84 ? -15.843 4.143 19.833 1.00 95.69 84 LEU A N 1
ATOM 641 C CA . LEU A 1 84 ? -14.699 5.044 19.702 1.00 95.69 84 LEU A CA 1
ATOM 642 C C . LEU A 1 84 ? -15.025 6.201 18.757 1.00 95.69 84 LEU A C 1
ATOM 644 O O . LEU A 1 84 ? -14.754 7.341 19.105 1.00 95.69 84 LEU A O 1
ATOM 648 N N . ALA A 1 85 ? -15.624 5.933 17.598 1.00 93.69 85 ALA A N 1
ATOM 649 C CA . ALA A 1 85 ? -15.969 6.952 16.610 1.00 93.69 85 ALA A CA 1
ATOM 650 C C . ALA A 1 85 ? -16.929 8.007 17.189 1.00 93.69 85 ALA A C 1
ATOM 652 O O . ALA A 1 85 ? -16.743 9.210 16.994 1.00 93.69 85 ALA A O 1
ATOM 653 N N . LYS A 1 86 ? -17.920 7.574 17.982 1.00 93.44 86 LYS A N 1
ATOM 654 C CA . LYS A 1 86 ? -18.819 8.479 18.718 1.00 93.44 86 LYS A CA 1
ATOM 655 C C . LYS A 1 86 ? -18.061 9.358 19.711 1.00 93.44 86 LYS A C 1
ATOM 657 O O . LYS A 1 86 ? -18.285 10.571 19.734 1.00 93.44 86 LYS A O 1
ATOM 662 N N . ASP A 1 87 ? -17.175 8.768 20.512 1.00 92.19 87 ASP A N 1
ATOM 663 C CA . ASP A 1 87 ? -16.359 9.512 21.477 1.00 92.19 87 ASP A CA 1
ATOM 664 C C . ASP A 1 87 ? -15.425 10.487 20.755 1.00 92.19 87 ASP A C 1
ATOM 666 O O . ASP A 1 87 ? -15.332 11.650 21.136 1.00 92.19 87 ASP A O 1
ATOM 670 N N . TRP A 1 88 ? -14.786 10.045 19.672 1.00 91.38 88 TRP A N 1
ATOM 671 C CA . TRP A 1 88 ? -13.866 10.844 18.869 1.00 91.38 88 TRP A CA 1
ATOM 672 C C . TRP A 1 88 ? -14.574 12.068 18.287 1.00 91.38 88 TRP A C 1
ATOM 674 O O . TRP A 1 88 ? -14.088 13.186 18.441 1.00 91.38 88 TRP A O 1
ATOM 684 N N . ARG A 1 89 ? -15.781 11.889 17.739 1.00 88.50 89 ARG A N 1
ATOM 685 C CA . ARG A 1 89 ? -16.608 12.977 17.201 1.00 88.50 89 ARG A CA 1
ATOM 686 C C . ARG A 1 89 ? -17.151 13.929 18.269 1.00 88.50 89 ARG A C 1
ATOM 688 O O . ARG A 1 89 ? -17.493 15.065 17.959 1.00 88.50 89 ARG A O 1
ATOM 695 N N . THR A 1 90 ? -17.316 13.498 19.514 1.00 87.69 90 THR A N 1
ATOM 696 C CA . THR A 1 90 ? -17.956 14.329 20.555 1.00 87.69 90 THR A CA 1
ATOM 697 C C . THR A 1 90 ? -16.943 15.019 21.463 1.00 87.69 90 THR A C 1
ATOM 699 O O . THR A 1 90 ? -17.147 16.170 21.864 1.00 87.69 90 THR A O 1
ATOM 702 N N . ASP A 1 91 ? -15.810 14.381 21.725 1.00 89.44 91 ASP A N 1
ATOM 703 C CA . ASP A 1 91 ? -14.731 14.914 22.544 1.00 89.44 91 ASP A CA 1
ATOM 704 C C . ASP A 1 91 ? -14.073 16.128 21.857 1.00 89.44 91 ASP A C 1
ATOM 706 O O . ASP A 1 91 ? -13.768 16.141 20.661 1.00 89.44 91 ASP A O 1
ATOM 710 N N . ARG A 1 92 ? -13.916 17.224 22.608 1.00 84.62 92 ARG A N 1
ATOM 711 C CA . ARG A 1 92 ? -13.382 18.496 22.094 1.00 84.62 92 ARG A CA 1
ATOM 712 C C . ARG A 1 92 ? -11.902 18.394 21.715 1.00 84.62 92 ARG A C 1
ATOM 714 O O . ARG A 1 92 ? -11.464 19.124 20.828 1.00 84.62 92 ARG A O 1
ATOM 721 N N . MET A 1 93 ? -11.144 17.544 22.406 1.00 82.31 93 MET A N 1
ATOM 722 C CA . MET A 1 93 ? -9.727 17.322 22.143 1.00 82.31 93 MET A CA 1
ATOM 723 C C . MET A 1 93 ? -9.553 16.356 20.971 1.00 82.31 93 MET A C 1
ATOM 725 O O . MET A 1 93 ? -8.807 16.669 20.049 1.00 82.31 93 MET A O 1
ATOM 729 N N . LEU A 1 94 ? -10.286 15.237 20.964 1.00 80.12 94 LEU A N 1
ATOM 730 C CA . LEU A 1 94 ? -10.121 14.211 19.929 1.00 80.12 94 LEU A CA 1
ATOM 731 C C . LEU A 1 94 ? -10.537 14.689 18.532 1.00 80.12 94 LEU A C 1
ATOM 733 O O . LEU A 1 94 ? -9.874 14.361 17.556 1.00 80.12 94 LEU A O 1
ATOM 737 N N . ARG A 1 95 ? -11.582 15.511 18.405 1.00 81.75 95 ARG A N 1
ATOM 738 C CA . ARG A 1 95 ? -12.004 16.057 17.099 1.00 81.75 95 ARG A CA 1
ATOM 739 C C . ARG A 1 95 ? -10.936 16.854 16.353 1.00 81.75 95 ARG A C 1
ATOM 741 O O . ARG A 1 95 ? -11.078 17.085 15.162 1.00 81.75 95 ARG A O 1
ATOM 748 N N . ARG A 1 96 ? -9.915 17.339 17.063 1.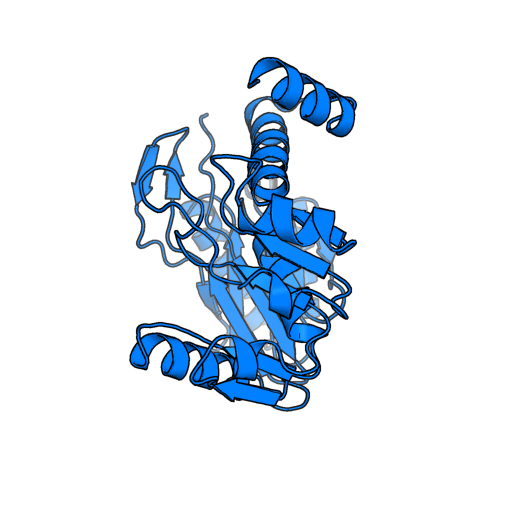00 78.75 96 ARG A N 1
ATOM 749 C CA . ARG A 1 96 ? -8.804 18.095 16.469 1.00 78.75 96 ARG A CA 1
ATOM 750 C C . ARG A 1 96 ? -7.707 17.188 15.919 1.00 78.75 96 ARG A C 1
ATOM 752 O O . ARG A 1 96 ? -6.751 17.692 15.345 1.00 78.75 96 ARG A O 1
ATOM 759 N N . LEU A 1 97 ? -7.818 15.881 16.144 1.00 78.38 97 LEU A N 1
ATOM 760 C CA . LEU A 1 97 ? -6.883 14.904 15.618 1.00 78.38 97 LEU A CA 1
ATOM 761 C C . LEU A 1 97 ? -7.176 14.697 14.136 1.00 78.38 97 LEU A C 1
ATOM 763 O O . LEU A 1 97 ? -8.186 14.099 13.769 1.00 78.38 97 LEU A O 1
ATOM 767 N N . GLU A 1 98 ? -6.270 15.169 13.292 1.00 68.69 98 GLU A N 1
ATOM 768 C CA . GLU A 1 98 ? -6.305 14.940 11.849 1.00 68.69 98 GLU A CA 1
ATOM 769 C C . GLU A 1 98 ? -5.648 13.597 11.542 1.00 68.69 98 GLU A C 1
ATOM 771 O O . GLU A 1 98 ? -4.509 13.517 11.079 1.00 68.69 98 GLU A O 1
ATOM 776 N N . ALA A 1 99 ? -6.343 12.524 11.912 1.00 75.06 99 ALA A N 1
ATOM 777 C CA . ALA A 1 99 ? -5.798 11.188 11.808 1.00 75.06 99 ALA A CA 1
ATOM 778 C C . ALA A 1 99 ? -6.846 10.122 11.503 1.00 75.06 99 ALA A C 1
ATOM 780 O O . ALA A 1 99 ? -8.037 10.275 11.783 1.00 75.06 99 ALA A O 1
ATOM 781 N N . MET A 1 100 ? -6.357 9.011 10.959 1.00 85.81 100 MET A N 1
ATOM 782 C CA . MET A 1 100 ? -7.139 7.809 10.697 1.00 85.81 100 MET A CA 1
ATOM 783 C C . MET A 1 100 ? -6.563 6.632 11.477 1.00 85.81 100 MET A C 1
ATOM 785 O O . MET A 1 100 ? -5.343 6.498 11.631 1.00 85.81 100 MET A O 1
ATOM 789 N N . LEU A 1 101 ? -7.457 5.771 11.952 1.00 92.38 101 LEU A N 1
ATOM 790 C CA . LEU A 1 101 ? -7.123 4.552 12.671 1.00 92.38 101 LEU A CA 1
ATOM 791 C C . LEU A 1 101 ? -7.586 3.345 11.845 1.00 92.38 101 LEU A C 1
ATOM 793 O O . LEU A 1 101 ? -8.779 3.168 11.618 1.00 92.38 101 LEU A O 1
ATOM 797 N N . ALA A 1 102 ? -6.639 2.520 11.405 1.00 93.75 102 ALA A N 1
ATOM 798 C CA . ALA A 1 102 ? -6.890 1.237 10.761 1.00 93.75 102 ALA A CA 1
ATOM 799 C C . ALA A 1 102 ? -6.902 0.144 11.830 1.00 93.75 102 ALA A C 1
ATOM 801 O O . ALA A 1 102 ? -5.909 -0.026 12.534 1.00 93.75 102 ALA A O 1
ATOM 802 N N . VAL A 1 103 ? -7.992 -0.602 11.966 1.00 96.75 103 VAL A N 1
ATOM 803 C CA . VAL A 1 103 ? -8.114 -1.697 12.938 1.00 96.75 103 VAL A CA 1
ATOM 804 C C . VAL A 1 103 ? -8.659 -2.936 12.255 1.00 96.75 103 VAL A C 1
ATOM 806 O O . VAL A 1 103 ? -9.572 -2.845 11.442 1.00 96.75 103 VAL A O 1
ATOM 809 N N . ALA A 1 104 ? -8.091 -4.096 12.555 1.00 95.56 104 ALA A N 1
ATOM 810 C CA . ALA A 1 104 ? -8.494 -5.335 11.911 1.00 95.56 104 ALA A CA 1
ATOM 811 C C . ALA A 1 104 ? -8.368 -6.541 12.845 1.00 95.56 104 ALA A C 1
ATOM 813 O O . ALA A 1 104 ? -7.419 -6.654 13.628 1.00 95.56 104 ALA A O 1
ATOM 814 N N . ASP A 1 105 ? -9.325 -7.453 12.722 1.00 95.00 105 ASP A N 1
ATOM 815 C CA . ASP A 1 105 ? -9.330 -8.776 13.332 1.00 95.00 105 ASP A CA 1
ATOM 816 C C . ASP A 1 105 ? -9.687 -9.837 12.281 1.00 95.00 105 ASP A C 1
ATOM 818 O O . ASP A 1 105 ? -9.715 -9.575 11.079 1.00 95.00 105 ASP A O 1
ATOM 822 N N . ARG A 1 106 ? -9.935 -11.071 12.718 1.00 91.25 106 ARG A N 1
ATOM 823 C CA . ARG A 1 106 ? -10.224 -12.187 11.808 1.00 91.25 106 ARG A CA 1
ATOM 824 C C . ARG A 1 106 ? -11.516 -12.002 11.003 1.00 91.25 106 ARG A C 1
ATOM 826 O O . ARG A 1 106 ? -11.687 -12.684 9.998 1.00 91.25 106 ARG A O 1
ATOM 833 N N . GLU A 1 107 ? -12.416 -11.127 11.430 1.00 89.94 107 GLU A N 1
ATOM 834 C CA . GLU A 1 107 ? -13.753 -10.970 10.858 1.00 89.94 107 GLU A CA 1
ATOM 835 C C . GLU A 1 107 ? -13.915 -9.640 10.118 1.00 89.94 107 GLU A C 1
ATOM 837 O O . GLU A 1 107 ? -14.546 -9.624 9.060 1.00 89.94 107 GLU A O 1
ATOM 842 N N . HIS A 1 108 ? -13.294 -8.563 10.608 1.00 93.69 108 HIS A N 1
ATOM 843 C CA . HIS A 1 108 ? -13.489 -7.201 10.116 1.00 93.69 108 HIS A CA 1
ATOM 844 C C . HIS A 1 108 ? -12.177 -6.450 9.868 1.00 93.69 108 HIS A C 1
ATOM 846 O O . HIS A 1 108 ? -11.200 -6.594 10.603 1.00 93.69 108 HIS A O 1
ATOM 852 N N . SER A 1 109 ? -12.193 -5.585 8.849 1.00 92.00 109 SER A N 1
ATOM 853 C CA . SER A 1 109 ? -11.160 -4.572 8.588 1.00 92.00 109 SER A CA 1
ATOM 854 C C . SER A 1 109 ? -11.821 -3.196 8.574 1.00 92.00 109 SER A C 1
ATOM 856 O O . SER A 1 109 ? -12.524 -2.876 7.624 1.00 92.00 109 SER A O 1
ATOM 858 N N . LEU A 1 110 ? -11.600 -2.372 9.599 1.00 96.06 110 LEU A N 1
ATOM 859 C CA . LEU A 1 110 ? -12.278 -1.085 9.762 1.00 96.06 110 LEU A CA 1
ATOM 860 C C . LEU A 1 110 ? -11.309 0.101 9.734 1.00 96.06 110 LEU A C 1
ATOM 862 O O . LEU A 1 110 ? -10.225 0.068 10.319 1.00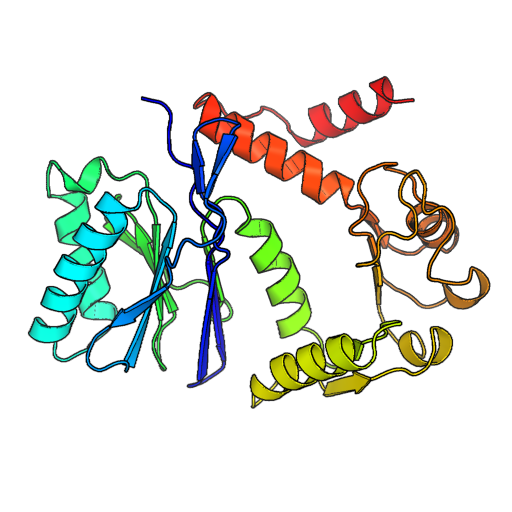 96.06 110 LEU A O 1
ATOM 866 N N . ILE A 1 111 ? -11.753 1.188 9.111 1.00 93.12 111 ILE A N 1
ATOM 867 C CA . ILE A 1 111 ? -11.179 2.526 9.239 1.00 93.12 111 ILE A CA 1
ATOM 868 C C . ILE A 1 111 ? -12.080 3.333 10.169 1.00 93.12 111 ILE A C 1
ATOM 870 O O . ILE A 1 111 ? -13.288 3.414 9.948 1.00 93.12 111 ILE A O 1
ATOM 874 N N . VAL A 1 112 ? -11.484 3.949 11.190 1.00 93.69 112 VAL A N 1
ATOM 875 C CA . VAL A 1 112 ? -12.156 4.875 12.106 1.00 93.69 112 VAL A CA 1
ATOM 876 C C . VAL A 1 112 ? -11.571 6.274 11.935 1.00 93.69 112 VAL A C 1
ATOM 878 O O . VAL A 1 112 ? -10.346 6.442 11.946 1.00 93.69 112 VAL A O 1
ATOM 881 N N . THR A 1 113 ? -12.439 7.274 11.784 1.00 87.06 113 THR A N 1
ATOM 882 C CA . THR A 1 113 ? -12.049 8.674 11.549 1.00 87.06 113 THR A CA 1
ATOM 883 C C . THR A 1 113 ? -12.527 9.600 12.669 1.00 87.06 113 THR A C 1
ATOM 885 O O . THR A 1 113 ? -13.486 9.307 13.390 1.00 87.06 113 THR A O 1
ATOM 888 N N . GLY A 1 114 ? -11.902 10.776 12.779 1.00 82.75 114 GLY A N 1
ATOM 889 C CA . GLY A 1 114 ? -12.314 11.817 13.730 1.00 82.75 114 GLY A CA 1
ATOM 890 C C . GLY A 1 114 ? -13.691 12.437 13.469 1.00 82.75 114 GLY A C 1
ATOM 891 O O . GLY A 1 114 ? -14.283 13.023 14.378 1.00 82.75 114 GLY A O 1
ATOM 892 N N . ASN A 1 115 ? -14.244 12.246 12.268 1.00 78.94 115 ASN A N 1
ATOM 893 C CA . ASN A 1 115 ? -15.603 12.667 11.919 1.00 78.94 115 ASN A CA 1
ATOM 894 C C . ASN A 1 115 ? -16.677 11.719 12.472 1.00 78.94 115 ASN A C 1
ATOM 896 O O . ASN A 1 115 ? -17.869 12.026 12.413 1.00 78.94 115 ASN A O 1
ATOM 900 N N . GLY A 1 116 ? -16.258 10.607 13.081 1.00 83.25 116 GLY A N 1
ATOM 901 C CA . GLY A 1 116 ? -17.141 9.599 13.649 1.00 83.25 116 GLY A CA 1
ATOM 902 C C . GLY A 1 116 ? -17.584 8.540 12.646 1.00 83.25 116 GLY A C 1
ATOM 903 O O . GLY A 1 116 ? -18.558 7.838 12.921 1.00 83.25 116 GLY A O 1
ATOM 904 N N . ASP A 1 117 ? -16.881 8.417 11.521 1.00 86.44 117 ASP A N 1
ATOM 905 C CA . ASP A 1 117 ? -17.143 7.378 10.533 1.00 86.44 117 ASP A CA 1
ATOM 906 C C . ASP A 1 117 ? -16.454 6.073 10.935 1.00 86.44 117 ASP A C 1
ATOM 908 O O . ASP A 1 117 ? -15.324 6.066 11.434 1.00 86.44 117 ASP A O 1
ATOM 912 N N . VAL A 1 118 ? -17.150 4.964 10.683 1.00 94.06 118 VAL A N 1
ATOM 913 C CA . VAL A 1 118 ? -16.599 3.609 10.729 1.00 94.06 118 VAL A CA 1
ATOM 914 C C . VAL A 1 118 ? -16.885 2.975 9.383 1.00 94.06 118 VAL A C 1
ATOM 916 O O . VAL A 1 118 ? -18.043 2.743 9.039 1.00 94.06 118 VAL A O 1
ATOM 919 N N . LEU A 1 119 ? -15.830 2.737 8.617 1.00 88.69 119 LEU A N 1
ATOM 920 C CA . LEU A 1 119 ? -15.918 2.249 7.247 1.00 88.69 119 LEU A CA 1
ATOM 921 C C . LEU A 1 119 ? -15.213 0.901 7.161 1.00 88.69 119 LEU A C 1
ATOM 923 O O . LEU A 1 119 ? -14.094 0.772 7.648 1.00 88.69 119 LEU A O 1
ATOM 927 N N . GLU A 1 120 ? -15.848 -0.085 6.534 1.00 90.75 120 GLU A N 1
ATOM 928 C CA . GLU A 1 120 ? -15.201 -1.341 6.146 1.00 90.75 120 GLU A CA 1
ATOM 929 C C . GLU A 1 120 ? -14.893 -1.270 4.646 1.00 90.75 120 GLU A C 1
ATOM 931 O O . GLU A 1 120 ? -15.828 -1.299 3.842 1.00 90.75 120 GLU A O 1
ATOM 936 N N . PRO A 1 121 ? -13.620 -1.102 4.245 1.00 74.12 121 PRO A N 1
ATOM 937 C CA . PRO A 1 121 ? -13.267 -1.040 2.834 1.00 74.12 121 PRO A CA 1
ATOM 938 C C . PRO A 1 121 ? -13.460 -2.381 2.124 1.00 74.12 121 PRO A C 1
ATOM 940 O O . PRO A 1 121 ? -13.436 -3.455 2.733 1.00 74.12 121 PRO A O 1
ATOM 943 N N . GLU A 1 122 ? -13.578 -2.321 0.801 1.00 70.12 122 GLU A N 1
ATOM 944 C CA . GLU A 1 122 ? -13.687 -3.515 -0.029 1.00 70.12 122 GLU A CA 1
ATOM 945 C C . GLU A 1 122 ? -12.412 -4.373 0.022 1.00 70.12 122 GLU A C 1
ATOM 947 O O . GLU A 1 122 ? -11.311 -3.912 0.335 1.00 70.12 122 GLU A O 1
ATOM 952 N N . HIS A 1 123 ? -12.571 -5.665 -0.276 1.00 73.81 123 HIS A N 1
ATOM 953 C CA . HIS A 1 123 ? -11.480 -6.647 -0.344 1.00 73.81 123 HIS A CA 1
ATOM 954 C C . HIS A 1 123 ? -10.673 -6.835 0.956 1.00 73.81 123 HIS A C 1
ATOM 956 O O . HIS A 1 123 ? -9.611 -7.454 0.932 1.00 73.81 123 HIS A O 1
ATOM 962 N N . GLY A 1 124 ? -11.166 -6.330 2.095 1.00 76.69 124 GLY A N 1
ATOM 963 C CA . GLY A 1 124 ? -10.486 -6.441 3.387 1.00 76.69 124 GLY A CA 1
ATOM 964 C C . GLY A 1 124 ? -9.180 -5.643 3.467 1.00 76.69 124 GLY A C 1
ATOM 965 O O . GLY A 1 124 ? -8.350 -5.935 4.332 1.00 76.69 124 GLY A O 1
ATOM 966 N N . LEU A 1 125 ? -8.989 -4.662 2.580 1.00 77.38 125 LEU A N 1
ATOM 967 C CA . LEU A 1 125 ? -7.757 -3.894 2.428 1.00 77.38 125 LEU A CA 1
ATOM 968 C C . LEU A 1 125 ? -7.921 -2.479 2.986 1.00 77.38 125 LEU A C 1
ATOM 970 O O . LEU A 1 125 ? -8.822 -1.747 2.598 1.00 77.38 125 LEU A O 1
ATOM 974 N N . ILE A 1 126 ? -7.011 -2.061 3.862 1.00 83.31 126 ILE A N 1
ATOM 975 C CA . ILE A 1 126 ? -6.952 -0.691 4.379 1.00 83.31 126 ILE A CA 1
ATOM 976 C C . ILE A 1 126 ? -5.593 -0.112 4.035 1.00 83.31 126 ILE A C 1
ATOM 978 O O . ILE A 1 126 ? -4.579 -0.698 4.401 1.00 83.31 126 ILE A O 1
ATOM 982 N N . ALA A 1 127 ? -5.560 1.067 3.427 1.00 79.44 127 ALA A N 1
ATOM 983 C CA . ALA A 1 127 ? -4.333 1.835 3.308 1.00 79.44 127 ALA A CA 1
ATOM 984 C C . ALA A 1 127 ? -4.573 3.270 3.780 1.00 79.44 127 ALA A C 1
ATOM 986 O O . ALA A 1 127 ? -5.454 3.956 3.269 1.00 79.44 127 ALA A O 1
ATOM 987 N N . ILE A 1 128 ? -3.807 3.711 4.777 1.00 77.81 128 ILE A N 1
ATOM 988 C CA . ILE A 1 128 ? -3.893 5.059 5.354 1.00 77.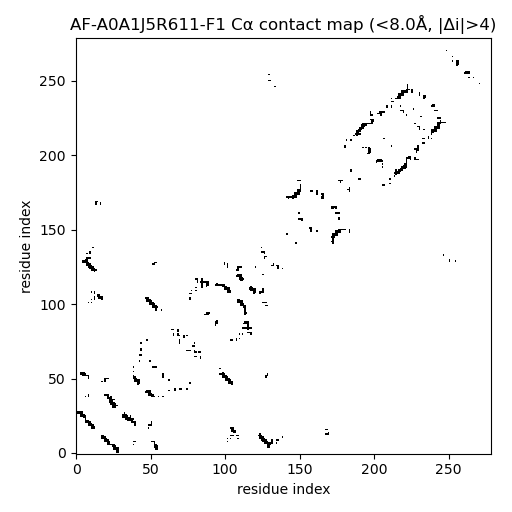81 128 ILE A CA 1
ATOM 989 C C . ILE A 1 128 ? -2.492 5.679 5.449 1.00 77.81 128 ILE A C 1
ATOM 991 O O . ILE A 1 128 ? -1.491 4.965 5.492 1.00 77.81 128 ILE A O 1
ATOM 995 N N . GLY A 1 129 ? -2.415 7.009 5.516 1.00 73.56 129 GLY A N 1
ATOM 996 C CA . GLY A 1 129 ? -1.147 7.748 5.531 1.00 73.56 129 GLY A CA 1
ATOM 997 C C . GLY A 1 129 ? -0.696 8.192 4.141 1.00 73.56 129 GLY A C 1
ATOM 998 O O . GLY A 1 129 ? -1.386 7.962 3.148 1.00 73.56 129 GLY A O 1
ATOM 999 N N . SER A 1 130 ? 0.455 8.862 4.072 1.00 63.00 130 SER A N 1
ATOM 1000 C CA . SER A 1 130 ? 0.878 9.610 2.876 1.00 63.00 130 SER A CA 1
ATOM 1001 C C . SER A 1 130 ? 1.163 8.750 1.639 1.00 63.00 130 SER A C 1
ATOM 1003 O O . SER A 1 130 ? 1.052 9.252 0.530 1.00 63.00 130 SER A O 1
ATOM 1005 N N . GLY A 1 131 ? 1.503 7.469 1.801 1.00 62.06 131 GLY A N 1
ATOM 1006 C CA . GLY A 1 131 ? 1.649 6.508 0.698 1.00 62.06 131 GLY A CA 1
ATOM 1007 C C . GLY A 1 131 ? 0.482 5.524 0.574 1.00 62.06 131 GLY A C 1
ATOM 1008 O O . GLY A 1 131 ? 0.615 4.506 -0.103 1.00 62.06 131 GLY A O 1
ATOM 1009 N N . GLY A 1 132 ? -0.650 5.786 1.24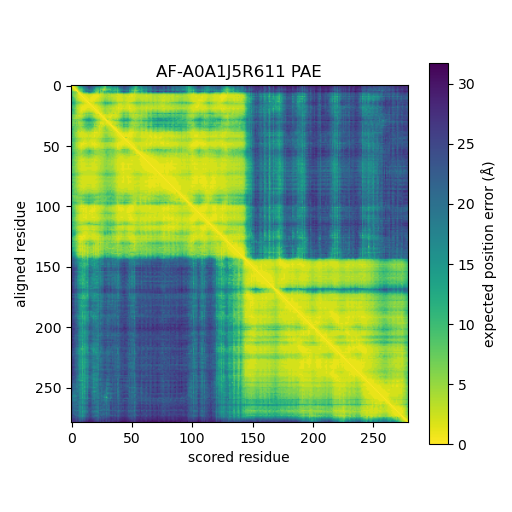1 1.00 63.91 132 GLY A N 1
ATOM 1010 C CA . GLY A 1 132 ? -1.812 4.892 1.285 1.00 63.91 132 GLY A CA 1
ATOM 1011 C C . GLY A 1 132 ? -2.311 4.456 -0.101 1.00 63.91 132 GLY A C 1
ATOM 1012 O O . GLY A 1 132 ? -2.351 3.253 -0.363 1.00 63.91 132 GLY A O 1
ATOM 1013 N N . PRO A 1 133 ? -2.605 5.385 -1.031 1.00 51.22 133 PRO A N 1
ATOM 1014 C CA . PRO A 1 133 ? -3.055 5.031 -2.381 1.00 51.22 133 PRO A CA 1
ATOM 1015 C C . PRO A 1 133 ? -2.071 4.133 -3.157 1.00 51.22 133 PRO A C 1
ATOM 1017 O O . PRO A 1 133 ? -2.484 3.256 -3.920 1.00 51.22 133 PRO A O 1
ATOM 1020 N N . PHE A 1 134 ? -0.764 4.292 -2.924 1.00 55.31 134 PHE A N 1
ATOM 1021 C CA . PHE A 1 134 ? 0.283 3.483 -3.560 1.00 55.31 134 PHE A CA 1
ATOM 1022 C C . PHE A 1 134 ? 0.336 2.069 -3.003 1.00 55.31 134 PHE A C 1
ATOM 1024 O O . PHE A 1 134 ? 0.342 1.096 -3.758 1.00 55.31 134 PHE A O 1
ATOM 1031 N N . ALA A 1 135 ? 0.316 1.956 -1.675 1.00 64.50 135 ALA A N 1
ATOM 1032 C CA . ALA A 1 135 ? 0.269 0.674 -0.991 1.00 64.50 135 ALA A CA 1
ATOM 1033 C C . ALA A 1 135 ? -1.010 -0.097 -1.350 1.00 64.50 135 ALA A C 1
ATOM 1035 O O . ALA A 1 135 ? -0.956 -1.305 -1.571 1.00 64.50 135 ALA A O 1
ATOM 1036 N N . GLN A 1 136 ? -2.138 0.605 -1.480 1.00 62.22 136 GLN A N 1
ATOM 1037 C CA . GLN A 1 136 ? -3.406 0.032 -1.918 1.00 62.22 136 GLN A CA 1
ATOM 1038 C C . GLN A 1 136 ? -3.339 -0.500 -3.348 1.00 62.22 136 GLN A C 1
ATOM 1040 O O . GLN A 1 136 ? -3.750 -1.632 -3.579 1.00 62.22 136 GLN A O 1
ATOM 1045 N N . SER A 1 137 ? -2.792 0.268 -4.291 1.00 53.78 137 SER A N 1
ATOM 1046 C CA . SER A 1 137 ? -2.685 -0.155 -5.695 1.00 53.78 137 SER A CA 1
ATOM 1047 C C . SER A 1 137 ? -1.818 -1.409 -5.847 1.00 53.78 137 SER A C 1
ATOM 1049 O O . SER A 1 137 ? -2.223 -2.373 -6.497 1.00 53.78 137 SER A O 1
ATOM 1051 N N . ALA A 1 138 ? -0.663 -1.444 -5.173 1.00 64.38 138 ALA A N 1
ATOM 1052 C CA . ALA A 1 138 ? 0.214 -2.613 -5.160 1.00 64.38 138 ALA A CA 1
ATOM 1053 C C . ALA A 1 138 ? -0.460 -3.832 -4.507 1.00 64.38 138 ALA A C 1
ATOM 1055 O O . ALA A 1 138 ? -0.399 -4.943 -5.033 1.00 64.38 138 ALA A O 1
ATOM 1056 N N . ALA A 1 139 ? -1.142 -3.633 -3.378 1.00 68.19 139 ALA A N 1
ATOM 1057 C CA . ALA A 1 139 ? -1.822 -4.712 -2.678 1.00 68.19 139 ALA A CA 1
ATOM 1058 C C . ALA A 1 139 ? -3.044 -5.240 -3.447 1.00 68.19 139 ALA A C 1
ATOM 1060 O O . ALA A 1 139 ? -3.258 -6.447 -3.456 1.00 68.19 139 ALA A O 1
ATOM 1061 N N . LEU A 1 140 ? -3.798 -4.391 -4.152 1.00 63.28 140 LEU A N 1
ATOM 1062 C CA . LEU A 1 140 ? -4.888 -4.820 -5.036 1.00 63.28 140 LEU A CA 1
ATOM 1063 C C . LEU A 1 140 ? -4.370 -5.650 -6.215 1.00 63.28 140 LEU A C 1
ATOM 1065 O O . LEU A 1 140 ? -4.935 -6.705 -6.502 1.00 63.28 140 LEU A O 1
ATOM 1069 N N . ALA A 1 141 ? -3.269 -5.230 -6.846 1.00 62.19 141 ALA A N 1
ATOM 1070 C CA . ALA A 1 141 ? -2.625 -6.007 -7.905 1.00 62.19 141 ALA A CA 1
ATOM 1071 C C . ALA A 1 141 ? -2.190 -7.395 -7.402 1.00 62.19 141 ALA A C 1
ATOM 1073 O O . ALA A 1 141 ? -2.435 -8.403 -8.061 1.00 62.19 141 ALA A O 1
ATOM 1074 N N . LEU A 1 142 ? -1.623 -7.467 -6.194 1.00 65.06 142 LEU A N 1
ATOM 1075 C CA . LEU A 1 142 ? -1.232 -8.733 -5.564 1.00 65.06 142 LEU A CA 1
ATOM 1076 C C . LEU A 1 142 ? -2.430 -9.588 -5.119 1.00 65.06 142 LEU A C 1
ATOM 1078 O O . LEU A 1 142 ? -2.352 -10.813 -5.159 1.00 65.06 142 LEU A O 1
ATOM 1082 N N . LEU A 1 143 ? -3.533 -8.969 -4.690 1.00 64.38 143 LEU A N 1
ATOM 1083 C CA . LEU A 1 143 ? -4.747 -9.672 -4.263 1.00 64.38 143 LEU A CA 1
ATOM 1084 C C . LEU A 1 143 ? -5.549 -10.241 -5.440 1.00 64.38 143 LEU A C 1
ATOM 1086 O O . LEU A 1 143 ? -6.198 -11.274 -5.268 1.00 64.38 143 LEU A O 1
ATOM 1090 N N . GLY A 1 144 ? -5.510 -9.580 -6.601 1.00 67.44 144 GLY A N 1
ATOM 1091 C CA . GLY A 1 144 ? -6.187 -10.003 -7.830 1.00 67.44 144 GLY A CA 1
ATOM 1092 C C . GLY A 1 144 ? -5.358 -10.911 -8.746 1.00 67.44 144 GLY A C 1
ATOM 1093 O O . GLY A 1 144 ? -5.924 -11.549 -9.633 1.00 67.44 144 GLY A O 1
ATOM 1094 N N . ALA A 1 145 ? -4.039 -10.997 -8.548 1.00 72.56 145 ALA A N 1
ATOM 1095 C CA . ALA A 1 145 ? -3.177 -11.869 -9.337 1.00 72.56 145 ALA A CA 1
ATOM 1096 C C . ALA A 1 145 ? -3.436 -13.352 -9.022 1.00 72.56 145 ALA A C 1
ATOM 1098 O O . ALA A 1 145 ? -3.489 -13.762 -7.863 1.00 72.56 145 ALA A O 1
ATOM 1099 N N . GLN A 1 146 ? -3.549 -14.181 -10.064 1.00 78.75 146 GLN A N 1
ATOM 1100 C CA . GLN A 1 146 ? -3.561 -15.643 -9.911 1.00 78.75 146 GLN A CA 1
ATOM 1101 C C . GLN A 1 146 ? -2.150 -16.196 -9.685 1.00 78.75 146 GLN A C 1
ATOM 1103 O O . GLN A 1 146 ? -1.978 -17.220 -9.025 1.00 78.75 146 GLN A O 1
ATOM 1108 N N . GLU A 1 147 ? -1.137 -15.510 -10.214 1.00 84.62 147 GLU A N 1
ATOM 1109 C CA . GLU A 1 147 ? 0.268 -15.880 -10.123 1.00 84.62 147 GLU A CA 1
ATOM 1110 C C . GLU A 1 147 ? 1.146 -14.627 -10.062 1.00 84.62 147 GLU A C 1
ATOM 1112 O O . GLU A 1 147 ? 0.900 -13.653 -10.769 1.00 84.62 147 GLU A O 1
ATOM 1117 N N . VAL A 1 148 ? 2.180 -14.661 -9.223 1.00 83.69 148 VAL A N 1
ATOM 1118 C CA . VAL A 1 148 ? 3.213 -13.629 -9.120 1.00 83.69 148 VAL A CA 1
ATOM 1119 C C . VAL A 1 148 ? 4.565 -14.293 -9.331 1.00 83.69 148 VAL A C 1
ATOM 1121 O O . VAL A 1 148 ? 4.955 -15.194 -8.583 1.00 83.69 148 VAL A O 1
ATOM 1124 N N . ARG A 1 149 ? 5.293 -13.832 -10.350 1.00 85.81 149 ARG A N 1
ATOM 1125 C CA . ARG A 1 149 ? 6.658 -14.275 -10.635 1.00 85.81 149 ARG A CA 1
ATOM 1126 C C . ARG A 1 149 ? 7.648 -13.224 -10.168 1.00 85.81 149 ARG A C 1
ATOM 1128 O O . ARG A 1 149 ? 7.550 -12.065 -10.559 1.00 85.81 149 ARG A O 1
ATOM 1135 N N . ILE A 1 150 ? 8.592 -13.632 -9.331 1.00 79.62 150 ILE A N 1
ATOM 1136 C CA . ILE A 1 150 ? 9.604 -12.753 -8.753 1.00 79.62 150 ILE A CA 1
ATOM 1137 C C . ILE A 1 150 ? 10.942 -13.080 -9.400 1.00 79.62 150 ILE A C 1
ATOM 1139 O O . ILE A 1 150 ? 11.369 -14.234 -9.406 1.00 79.62 150 ILE A O 1
ATOM 1143 N N . LEU A 1 151 ? 11.607 -12.046 -9.903 1.00 82.62 151 LEU A N 1
ATOM 1144 C CA . LEU A 1 151 ? 12.976 -12.099 -10.389 1.00 82.62 151 LEU A CA 1
ATOM 1145 C C . LEU A 1 151 ? 13.768 -10.986 -9.705 1.00 82.62 151 LEU A C 1
ATOM 1147 O O . LEU A 1 151 ? 13.435 -9.812 -9.843 1.00 82.62 151 LEU A O 1
ATOM 1151 N N . ASP A 1 152 ? 14.825 -11.359 -8.993 1.00 79.31 152 ASP A N 1
ATOM 1152 C CA . ASP A 1 152 ? 15.786 -10.426 -8.407 1.00 79.31 152 ASP A CA 1
ATOM 1153 C C . ASP A 1 152 ? 17.201 -10.977 -8.629 1.00 79.31 152 ASP A C 1
ATOM 1155 O O . ASP A 1 152 ? 17.405 -12.191 -8.689 1.00 79.31 152 ASP A O 1
ATOM 1159 N N . ARG A 1 153 ? 18.192 -10.087 -8.746 1.00 77.25 153 ARG A N 1
ATOM 1160 C CA . ARG A 1 153 ? 19.610 -10.480 -8.772 1.00 77.25 153 ARG A CA 1
ATOM 1161 C C . ARG A 1 153 ? 20.048 -11.048 -7.420 1.00 77.25 153 ARG A C 1
ATOM 1163 O O . ARG A 1 153 ? 20.984 -11.840 -7.362 1.00 77.25 153 ARG A O 1
ATOM 1170 N N . ASP A 1 154 ? 19.390 -10.627 -6.343 1.00 77.31 154 ASP A N 1
ATOM 1171 C CA . ASP A 1 154 ? 19.588 -11.124 -4.989 1.00 77.31 154 ASP A CA 1
ATOM 1172 C C . ASP A 1 154 ? 18.546 -12.202 -4.655 1.00 77.31 154 ASP A C 1
ATOM 1174 O O . ASP A 1 154 ? 17.399 -11.921 -4.294 1.00 77.31 154 ASP A O 1
ATOM 1178 N N . ALA A 1 155 ? 18.974 -13.464 -4.737 1.00 80.00 155 ALA A N 1
ATOM 1179 C CA . ALA A 1 155 ? 18.124 -14.618 -4.454 1.00 80.00 155 ALA A CA 1
ATOM 1180 C C . ALA A 1 155 ? 17.539 -14.603 -3.030 1.00 80.00 155 ALA A C 1
ATOM 1182 O O . ALA A 1 155 ? 16.436 -15.106 -2.819 1.00 80.00 155 ALA A O 1
ATOM 1183 N N . SER A 1 156 ? 18.234 -14.007 -2.052 1.00 67.00 156 SER A N 1
ATOM 1184 C CA . SER A 1 156 ? 17.751 -13.952 -0.667 1.00 67.00 156 SER A CA 1
ATOM 1185 C C . SER A 1 156 ? 16.557 -13.005 -0.514 1.00 67.00 156 SER A C 1
ATOM 1187 O O . SER A 1 156 ? 15.601 -13.319 0.202 1.00 67.00 156 SER A O 1
ATOM 1189 N N . LYS A 1 157 ? 16.565 -11.881 -1.244 1.00 57.22 157 LYS A N 1
ATOM 1190 C CA . LYS A 1 157 ? 15.444 -10.932 -1.290 1.00 57.22 157 LYS A CA 1
ATOM 1191 C C . LYS A 1 157 ? 14.244 -11.521 -2.014 1.00 57.22 157 LYS A C 1
ATOM 1193 O O . LYS A 1 157 ? 13.132 -11.433 -1.498 1.00 57.22 157 LYS A O 1
ATOM 1198 N N . ALA A 1 158 ? 14.475 -12.169 -3.156 1.00 68.06 158 ALA A N 1
ATOM 1199 C CA . ALA A 1 158 ? 13.419 -12.844 -3.903 1.00 68.06 158 ALA A CA 1
ATOM 1200 C C . ALA A 1 158 ? 12.742 -13.936 -3.059 1.00 68.06 158 ALA A C 1
ATOM 1202 O O . ALA A 1 158 ? 11.516 -13.971 -2.969 1.00 68.06 158 ALA A O 1
ATOM 1203 N N . GLN A 1 159 ? 13.536 -14.771 -2.377 1.00 74.50 159 GLN A N 1
ATOM 1204 C CA . GLN A 1 159 ? 13.039 -15.824 -1.489 1.00 74.50 159 GLN A CA 1
ATOM 1205 C C . GLN A 1 159 ? 12.225 -15.247 -0.321 1.00 74.50 159 GLN A C 1
ATOM 1207 O O . GLN A 1 159 ? 11.118 -15.710 -0.059 1.00 74.50 159 GLN A O 1
ATOM 1212 N N . SER A 1 160 ? 12.728 -14.194 0.332 1.00 64.44 160 SER A N 1
ATOM 1213 C CA . SER A 1 160 ? 12.029 -13.543 1.450 1.00 64.44 160 SER A CA 1
ATOM 1214 C C . SER A 1 160 ? 10.681 -12.948 1.023 1.00 64.44 160 SER A C 1
ATOM 1216 O O . SER A 1 160 ? 9.684 -13.079 1.734 1.00 64.44 160 SER A O 1
ATOM 1218 N N . LEU A 1 161 ? 10.627 -12.314 -0.155 1.00 66.94 161 LEU A N 1
ATOM 1219 C CA . LEU A 1 161 ? 9.379 -11.801 -0.722 1.00 66.94 161 LEU A CA 1
ATOM 1220 C C . LEU A 1 161 ? 8.415 -12.943 -1.058 1.00 66.94 161 LEU A C 1
ATOM 1222 O O . LEU A 1 161 ? 7.223 -12.851 -0.762 1.00 66.94 161 LEU A O 1
ATOM 1226 N N . ALA A 1 162 ? 8.928 -14.029 -1.638 1.00 72.81 162 ALA A N 1
ATOM 1227 C CA . ALA A 1 162 ? 8.111 -15.171 -2.006 1.00 72.81 162 ALA A CA 1
ATOM 1228 C C . ALA A 1 162 ? 7.474 -15.851 -0.789 1.00 72.81 162 ALA A C 1
ATOM 1230 O O . ALA A 1 162 ? 6.282 -16.157 -0.809 1.00 72.81 162 ALA A O 1
ATOM 1231 N N . GLU A 1 163 ? 8.239 -16.025 0.288 1.00 75.06 163 GLU A N 1
ATOM 1232 C CA . GLU A 1 163 ? 7.745 -16.542 1.566 1.00 75.06 163 GLU A CA 1
ATOM 1233 C C . GLU A 1 163 ? 6.676 -15.626 2.170 1.00 75.06 163 GLU A C 1
ATOM 1235 O O . GLU A 1 163 ? 5.635 -16.109 2.619 1.00 75.06 163 GLU A O 1
ATOM 1240 N N . GLY A 1 164 ? 6.888 -14.306 2.114 1.00 63.62 164 GLY A N 1
ATOM 1241 C CA . GLY A 1 164 ? 5.912 -13.317 2.571 1.00 63.62 164 GLY A CA 1
ATOM 1242 C C . GLY A 1 164 ? 4.582 -13.394 1.815 1.00 63.62 164 GLY A C 1
ATOM 1243 O O . GLY A 1 164 ? 3.520 -13.355 2.435 1.00 63.62 164 GLY A O 1
ATOM 1244 N N . LEU A 1 165 ? 4.627 -13.558 0.490 1.00 67.12 165 LEU A N 1
ATOM 1245 C CA . LEU A 1 165 ? 3.429 -13.711 -0.339 1.00 67.12 165 LEU A CA 1
ATOM 1246 C C . LEU A 1 165 ? 2.747 -15.073 -0.135 1.00 67.12 165 LEU A C 1
ATOM 1248 O O . LEU A 1 165 ? 1.522 -15.142 -0.056 1.00 67.12 165 LEU A O 1
ATOM 1252 N N . ALA A 1 166 ? 3.517 -16.154 0.002 1.00 69.62 166 ALA A N 1
ATOM 1253 C CA . ALA A 1 166 ? 2.977 -17.492 0.247 1.00 69.62 166 ALA A CA 1
ATOM 1254 C C . ALA A 1 166 ? 2.291 -17.605 1.622 1.00 69.62 166 ALA A C 1
ATOM 1256 O O . ALA A 1 166 ? 1.295 -18.317 1.768 1.00 69.62 166 ALA A O 1
ATOM 1257 N N . ALA A 1 167 ? 2.771 -16.858 2.621 1.00 66.94 167 ALA A N 1
ATOM 1258 C CA . ALA A 1 167 ? 2.193 -16.815 3.963 1.00 66.94 167 ALA A CA 1
ATOM 1259 C C . ALA A 1 167 ? 0.787 -16.175 4.025 1.00 66.94 167 ALA A C 1
ATOM 1261 O O . ALA A 1 167 ? 0.117 -16.285 5.052 1.00 66.94 167 ALA A O 1
ATOM 1262 N N . ILE A 1 168 ? 0.309 -15.550 2.938 1.00 60.03 168 ILE A N 1
ATOM 1263 C CA . ILE A 1 168 ? -1.033 -14.945 2.844 1.00 60.03 168 ILE A CA 1
ATOM 1264 C C . ILE A 1 168 ? -2.153 -16.012 2.895 1.00 60.03 168 ILE A C 1
ATOM 1266 O O . ILE A 1 168 ? -3.280 -15.709 3.292 1.00 60.03 168 ILE A O 1
ATOM 1270 N N . GLY A 1 169 ? -1.863 -17.275 2.554 1.00 60.06 169 GLY A N 1
ATOM 1271 C CA . GLY A 1 169 ? -2.801 -18.395 2.699 1.00 60.06 169 GLY A CA 1
ATOM 1272 C C . GLY A 1 169 ? -3.841 -18.512 1.574 1.00 60.06 169 GLY A C 1
ATOM 1273 O O . GLY A 1 169 ? -3.559 -18.219 0.414 1.00 60.06 169 GLY A O 1
ATOM 1274 N N . ALA A 1 170 ? -5.044 -19.008 1.888 1.00 57.78 170 ALA A N 1
ATOM 1275 C CA . ALA A 1 170 ? -6.038 -19.424 0.893 1.00 57.78 170 ALA A CA 1
ATOM 1276 C C . ALA A 1 170 ? -6.431 -18.298 -0.085 1.00 57.78 170 ALA A C 1
ATOM 1278 O O . ALA A 1 170 ? -7.076 -17.319 0.291 1.00 57.78 170 ALA A O 1
ATOM 1279 N N . GLY A 1 171 ? -6.060 -18.487 -1.356 1.00 59.84 171 GLY A N 1
ATOM 1280 C CA . GLY A 1 171 ? -6.291 -17.589 -2.488 1.00 59.84 171 GLY A CA 1
ATOM 1281 C C . GLY A 1 171 ? -5.094 -16.702 -2.858 1.00 59.84 171 GLY A C 1
ATOM 1282 O O . GLY A 1 171 ? -5.194 -15.943 -3.823 1.00 59.84 171 GLY A O 1
ATOM 1283 N N . ALA A 1 172 ? -3.995 -16.736 -2.093 1.00 65.94 172 ALA A N 1
ATOM 1284 C CA . ALA A 1 172 ? -2.763 -16.052 -2.478 1.00 65.94 172 ALA A CA 1
ATOM 1285 C C . ALA A 1 172 ? -2.382 -16.424 -3.920 1.00 65.94 172 ALA A C 1
ATOM 1287 O O . ALA A 1 172 ? -2.623 -17.571 -4.318 1.00 65.94 172 ALA A O 1
ATOM 1288 N N . PRO A 1 173 ? -1.807 -15.488 -4.698 1.00 73.19 173 PRO A N 1
ATOM 1289 C CA . PRO A 1 173 ? -1.280 -15.839 -6.005 1.00 73.19 173 PRO A CA 1
ATOM 1290 C C . PRO A 1 173 ? -0.314 -17.011 -5.860 1.00 73.19 173 PRO A C 1
ATOM 1292 O O . PRO A 1 173 ? 0.446 -17.089 -4.890 1.00 73.19 173 PRO A O 1
ATOM 1295 N N . ARG A 1 174 ? -0.294 -17.906 -6.848 1.00 83.69 174 ARG A N 1
ATOM 1296 C CA . ARG A 1 174 ? 0.822 -18.837 -7.002 1.00 83.69 174 ARG A CA 1
ATOM 1297 C C . ARG A 1 174 ? 2.103 -18.009 -7.078 1.00 83.69 174 ARG A C 1
ATOM 1299 O O . ARG A 1 174 ? 2.224 -17.143 -7.933 1.00 83.69 174 ARG A O 1
ATOM 1306 N N . VAL A 1 175 ? 3.057 -18.259 -6.191 1.00 82.81 175 VAL A N 1
ATOM 1307 C CA . VAL A 1 175 ? 4.329 -17.532 -6.199 1.00 82.81 175 VAL A CA 1
ATOM 1308 C C . VAL A 1 175 ? 5.386 -18.380 -6.886 1.00 82.81 175 VAL A C 1
ATOM 1310 O O . VAL A 1 175 ? 5.549 -19.556 -6.558 1.00 82.81 175 VAL A O 1
ATOM 1313 N N . VAL A 1 176 ? 6.104 -17.794 -7.839 1.00 86.69 176 VAL A N 1
ATOM 1314 C CA . VAL A 1 176 ? 7.173 -18.469 -8.581 1.00 86.69 176 VAL A CA 1
ATOM 1315 C C . VAL A 1 176 ? 8.430 -17.614 -8.539 1.00 86.69 176 VAL A C 1
ATOM 1317 O O . VAL A 1 176 ? 8.388 -16.426 -8.844 1.00 86.69 176 VAL A O 1
ATOM 1320 N N . LEU A 1 177 ? 9.559 -18.223 -8.193 1.00 84.38 177 LEU A N 1
ATOM 1321 C CA . LEU A 1 177 ? 10.869 -17.605 -8.372 1.00 84.38 177 LEU A CA 1
ATOM 1322 C C . LEU A 1 177 ? 11.351 -17.901 -9.789 1.00 84.38 177 LEU A C 1
ATOM 1324 O O . LEU A 1 177 ? 11.576 -19.061 -10.133 1.00 84.38 177 LEU A O 1
ATOM 1328 N N . ALA A 1 178 ? 11.469 -16.864 -10.608 1.00 85.12 178 ALA A N 1
ATOM 1329 C CA . ALA A 1 178 ? 12.007 -16.979 -11.954 1.00 85.12 178 ALA A CA 1
ATOM 1330 C C . ALA A 1 178 ? 13.537 -16.874 -11.926 1.00 85.12 178 ALA A C 1
ATOM 1332 O O . ALA A 1 178 ? 14.107 -16.145 -11.113 1.00 85.12 178 ALA A O 1
ATOM 1333 N N . ARG A 1 179 ? 14.208 -17.601 -12.821 1.00 91.31 179 ARG A N 1
ATOM 1334 C CA . ARG A 1 179 ? 15.674 -17.600 -12.957 1.00 91.31 179 ARG A CA 1
ATOM 1335 C C . ARG A 1 179 ? 16.166 -16.516 -13.903 1.00 91.31 179 ARG A C 1
ATOM 1337 O O . ARG A 1 179 ? 17.282 -16.027 -13.751 1.00 91.31 179 ARG A O 1
ATOM 1344 N N . ASP A 1 180 ? 15.339 -16.158 -14.875 1.00 92.38 180 ASP A N 1
ATOM 1345 C CA . ASP A 1 180 ? 15.623 -15.130 -15.864 1.00 92.38 180 ASP A CA 1
ATOM 1346 C C . ASP A 1 180 ? 14.346 -14.390 -16.288 1.00 92.38 180 ASP A C 1
ATOM 1348 O O . ASP A 1 180 ? 13.227 -14.716 -15.879 1.00 92.38 180 ASP A O 1
ATOM 1352 N N . VAL A 1 181 ? 14.531 -13.343 -17.094 1.00 89.25 181 VAL A N 1
ATOM 1353 C CA . VAL A 1 181 ? 13.447 -12.465 -17.551 1.00 89.25 181 VAL A CA 1
ATOM 1354 C C . VAL A 1 181 ? 12.476 -13.203 -18.476 1.00 89.25 181 VAL A C 1
ATOM 1356 O O . VAL A 1 181 ? 11.275 -12.948 -18.427 1.00 89.25 181 VAL A O 1
ATOM 1359 N N . ALA A 1 182 ? 12.958 -14.141 -19.294 1.00 92.06 182 ALA A N 1
ATOM 1360 C CA . ALA A 1 182 ? 12.102 -14.890 -20.209 1.00 92.06 182 ALA A CA 1
ATOM 1361 C C . ALA A 1 182 ? 11.148 -15.813 -19.433 1.00 92.06 182 ALA A C 1
ATOM 1363 O O . ALA A 1 182 ? 9.946 -15.828 -19.700 1.00 92.06 182 ALA A O 1
ATOM 1364 N N . GLU A 1 183 ? 11.653 -16.515 -18.419 1.00 91.12 183 GLU A N 1
ATOM 1365 C CA . GLU A 1 183 ? 10.850 -17.324 -17.501 1.00 91.12 183 GLU A CA 1
ATOM 1366 C C . GLU A 1 183 ? 9.869 -16.460 -16.694 1.00 91.12 183 GLU A C 1
ATOM 1368 O O . GLU A 1 183 ? 8.698 -16.822 -16.549 1.00 91.12 183 GLU A O 1
ATOM 1373 N N . ALA A 1 184 ? 10.305 -15.289 -16.220 1.00 84.50 184 ALA A N 1
ATOM 1374 C CA . ALA A 1 184 ? 9.446 -14.363 -15.483 1.00 84.50 184 ALA A CA 1
ATOM 1375 C C . ALA A 1 184 ? 8.268 -13.843 -16.326 1.00 84.50 184 ALA A C 1
ATOM 1377 O O . ALA A 1 184 ? 7.192 -13.610 -15.785 1.00 84.50 184 ALA A O 1
ATOM 1378 N N . LEU A 1 185 ? 8.446 -13.690 -17.641 1.00 87.00 185 LEU A N 1
ATOM 1379 C CA . LEU A 1 185 ? 7.436 -13.100 -18.529 1.00 87.00 185 LEU A CA 1
ATOM 1380 C C . LEU A 1 185 ? 6.625 -14.120 -19.337 1.00 87.00 185 LEU A C 1
ATOM 1382 O O . LEU A 1 185 ? 5.644 -13.743 -19.976 1.00 87.00 185 LEU A O 1
ATOM 1386 N N . HIS A 1 186 ? 6.995 -15.403 -19.326 1.00 87.38 186 HIS A N 1
ATOM 1387 C CA . HIS A 1 186 ? 6.343 -16.422 -20.150 1.00 87.38 186 HIS A CA 1
ATOM 1388 C C . HIS A 1 186 ? 4.842 -16.590 -19.828 1.00 87.38 186 HIS A C 1
ATOM 1390 O O . HIS A 1 186 ? 4.476 -17.237 -18.846 1.00 87.38 186 HIS A O 1
ATOM 1396 N N . GLY A 1 187 ? 3.965 -16.037 -20.668 1.00 84.06 187 GLY A N 1
ATOM 1397 C CA . GLY A 1 187 ? 2.514 -16.074 -20.451 1.00 84.06 187 GLY A CA 1
ATOM 1398 C C . GLY A 1 187 ? 2.019 -15.148 -19.333 1.00 84.06 187 GLY A C 1
ATOM 1399 O O . GLY A 1 187 ? 0.930 -15.372 -18.819 1.00 84.06 187 GLY A O 1
ATOM 1400 N N . ALA A 1 188 ? 2.814 -14.152 -18.928 1.00 83.94 188 ALA A N 1
ATOM 1401 C CA . ALA A 1 188 ? 2.393 -13.138 -17.967 1.00 83.94 188 ALA A CA 1
ATOM 1402 C C . ALA A 1 188 ? 1.577 -12.029 -18.654 1.00 83.94 188 ALA A C 1
ATOM 1404 O O . ALA A 1 188 ? 1.981 -11.511 -19.697 1.00 83.94 188 ALA A O 1
ATOM 1405 N N . ASP A 1 189 ? 0.470 -11.619 -18.031 1.00 82.50 189 ASP A N 1
ATOM 1406 C CA . ASP A 1 189 ? -0.400 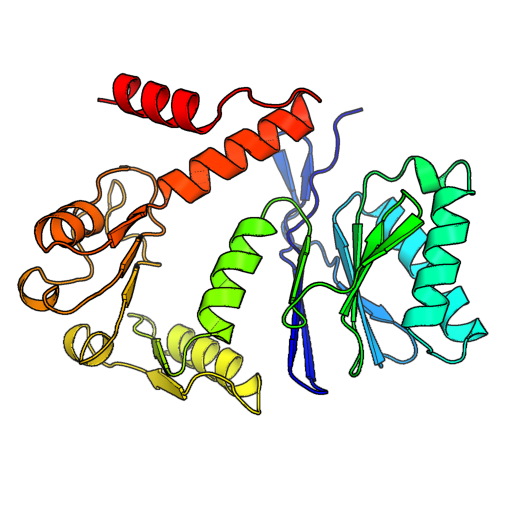-10.552 -18.546 1.00 82.50 189 ASP A CA 1
ATOM 1407 C C . ASP A 1 189 ? 0.218 -9.155 -18.407 1.00 82.50 189 ASP A C 1
ATOM 1409 O O . ASP A 1 189 ? -0.107 -8.244 -19.170 1.00 82.50 189 ASP A O 1
ATOM 1413 N N . GLY A 1 190 ? 1.126 -8.970 -17.449 1.00 83.44 190 GLY A N 1
ATOM 1414 C CA . GLY A 1 190 ? 1.805 -7.701 -17.256 1.00 83.44 190 GLY A CA 1
ATOM 1415 C C . GLY A 1 190 ? 3.101 -7.805 -16.472 1.00 83.44 190 GLY A C 1
ATOM 1416 O O . GLY A 1 190 ? 3.473 -8.870 -15.979 1.00 83.44 190 GLY A O 1
ATOM 1417 N N . VAL A 1 191 ? 3.814 -6.684 -16.410 1.00 84.06 191 VAL A N 1
ATOM 1418 C CA . VAL A 1 191 ? 5.151 -6.597 -15.815 1.00 84.06 191 VAL A CA 1
ATOM 1419 C C . VAL A 1 191 ? 5.288 -5.365 -14.930 1.00 84.06 191 VAL A C 1
ATOM 1421 O O . VAL A 1 191 ? 4.770 -4.296 -15.242 1.00 84.06 191 VAL A O 1
ATOM 1424 N N . VAL A 1 192 ? 6.031 -5.516 -13.834 1.00 82.12 192 VAL A N 1
ATOM 1425 C CA . VAL A 1 192 ? 6.423 -4.424 -12.941 1.00 82.12 192 VAL A CA 1
ATOM 1426 C C . VAL A 1 192 ? 7.947 -4.320 -12.924 1.00 82.12 192 VAL A C 1
ATOM 1428 O O . VAL A 1 192 ? 8.619 -5.258 -12.494 1.00 82.12 192 VAL A O 1
ATOM 1431 N N . ASN A 1 193 ? 8.502 -3.181 -13.346 1.00 82.81 193 ASN A N 1
ATOM 1432 C CA . ASN A 1 193 ? 9.886 -2.828 -13.039 1.00 82.81 193 ASN A CA 1
ATOM 1433 C C . ASN A 1 193 ? 9.936 -2.175 -11.655 1.00 82.81 193 ASN A C 1
ATOM 1435 O O . ASN A 1 193 ? 9.494 -1.045 -11.473 1.00 82.81 193 ASN A O 1
ATOM 1439 N N . ALA A 1 194 ? 10.492 -2.890 -10.680 1.00 78.31 194 ALA A N 1
ATOM 1440 C CA . ALA A 1 194 ? 10.767 -2.374 -9.337 1.00 78.31 194 ALA A CA 1
ATOM 1441 C C . ALA A 1 194 ? 12.277 -2.212 -9.079 1.00 78.31 194 ALA A C 1
ATOM 1443 O O . ALA A 1 194 ? 12.728 -2.232 -7.933 1.00 78.31 194 ALA A O 1
ATOM 1444 N N . THR A 1 195 ? 13.076 -2.101 -10.143 1.00 76.25 195 THR A N 1
ATOM 1445 C CA . THR A 1 195 ? 14.533 -1.958 -10.062 1.00 76.25 195 THR A CA 1
ATOM 1446 C C . THR A 1 195 ? 14.963 -0.516 -10.349 1.00 76.25 195 THR A C 1
ATOM 1448 O O . THR A 1 195 ? 14.189 0.255 -10.909 1.00 76.25 195 THR A O 1
ATOM 1451 N N . PRO A 1 196 ? 16.217 -0.139 -10.042 1.00 68.75 196 PRO A N 1
ATOM 1452 C CA . PRO A 1 196 ? 16.764 1.149 -10.467 1.00 68.75 196 PRO A CA 1
ATOM 1453 C C . PRO A 1 196 ? 17.033 1.253 -11.979 1.00 68.75 196 PRO A C 1
ATOM 1455 O O . PRO A 1 196 ? 17.401 2.328 -12.444 1.00 68.75 196 PRO A O 1
ATOM 1458 N N . VAL A 1 197 ? 16.928 0.157 -12.746 1.00 81.75 197 VAL A N 1
ATOM 1459 C CA . VAL A 1 197 ? 17.223 0.157 -14.188 1.00 81.75 197 VAL A CA 1
ATOM 1460 C C . VAL A 1 197 ? 16.214 1.044 -14.915 1.00 81.75 197 VAL A C 1
ATOM 1462 O O . VAL A 1 197 ? 15.012 0.867 -14.750 1.00 81.75 197 VAL A O 1
ATOM 1465 N N . GLY A 1 198 ? 16.718 1.990 -15.703 1.00 84.50 198 GLY A N 1
ATOM 1466 C CA . GLY A 1 198 ? 15.953 3.059 -16.346 1.00 84.50 198 GLY A CA 1
ATOM 1467 C C . GLY A 1 198 ? 16.206 4.437 -15.728 1.00 84.50 198 GLY A C 1
ATOM 1468 O O . GLY A 1 198 ? 16.005 5.441 -16.403 1.00 84.50 198 GLY A O 1
ATOM 1469 N N . MET A 1 199 ? 16.706 4.505 -14.487 1.00 77.19 199 MET A N 1
ATOM 1470 C CA . MET A 1 199 ? 17.029 5.759 -13.795 1.00 77.19 199 MET A CA 1
ATOM 1471 C C . MET A 1 199 ? 18.327 6.391 -14.327 1.00 77.19 199 MET A C 1
ATOM 1473 O O . MET A 1 199 ? 19.224 5.701 -14.818 1.00 77.19 199 MET A O 1
ATOM 1477 N N . VAL A 1 200 ? 18.485 7.709 -14.157 1.00 78.19 200 VAL A N 1
ATOM 1478 C CA . VAL A 1 200 ? 19.769 8.402 -14.381 1.00 78.19 200 VAL A CA 1
ATOM 1479 C C . VAL A 1 200 ? 20.902 7.691 -13.621 1.00 78.19 200 VAL A C 1
ATOM 1481 O O . VAL A 1 200 ? 20.821 7.476 -12.413 1.00 78.19 200 VAL A O 1
ATOM 1484 N N . GLY A 1 201 ? 21.964 7.308 -14.336 1.00 81.88 201 GLY A N 1
ATOM 1485 C CA . GLY A 1 201 ? 23.092 6.536 -13.792 1.00 81.88 201 GLY A CA 1
ATOM 1486 C C . GLY A 1 201 ? 22.916 5.009 -13.822 1.00 81.88 201 GLY A C 1
ATOM 1487 O O . GLY A 1 201 ? 23.889 4.289 -13.617 1.00 81.88 201 GLY A O 1
ATOM 1488 N N . TYR A 1 202 ? 21.719 4.516 -14.146 1.00 79.12 202 TYR A N 1
ATOM 1489 C CA . TYR A 1 202 ? 21.362 3.097 -14.253 1.00 79.12 202 TYR A CA 1
ATOM 1490 C C . TYR A 1 202 ? 20.565 2.841 -15.543 1.00 79.12 202 TYR A C 1
ATOM 1492 O O . TYR A 1 202 ? 19.490 2.253 -15.511 1.00 79.12 202 TYR A O 1
ATOM 1500 N N . GLY A 1 203 ? 21.066 3.324 -16.685 1.00 87.31 203 GLY A N 1
ATOM 1501 C CA . GLY A 1 203 ? 20.377 3.205 -17.975 1.00 87.31 203 GLY A CA 1
ATOM 1502 C C . GLY A 1 203 ? 20.102 1.758 -18.410 1.00 87.31 203 GLY A C 1
ATOM 1503 O O . GLY A 1 203 ? 20.637 0.802 -17.844 1.00 87.31 203 GLY A O 1
ATOM 1504 N N . GLY A 1 204 ? 19.285 1.607 -19.451 1.00 93.38 204 GLY A N 1
ATOM 1505 C CA . GLY A 1 204 ? 18.844 0.310 -19.960 1.00 93.38 204 GLY A CA 1
ATOM 1506 C C . GLY A 1 204 ? 17.387 -0.002 -19.619 1.00 93.38 204 GLY A C 1
ATOM 1507 O O . GLY A 1 204 ? 16.661 0.824 -19.066 1.00 93.38 204 GLY A O 1
ATOM 1508 N N . THR A 1 205 ? 16.986 -1.233 -19.922 1.00 94.94 205 THR A N 1
ATOM 1509 C CA . THR A 1 205 ? 15.683 -1.816 -19.582 1.00 94.94 205 THR A CA 1
ATOM 1510 C C . THR A 1 205 ? 15.893 -3.204 -18.965 1.00 94.94 205 THR A C 1
ATOM 1512 O O . THR A 1 205 ? 16.795 -3.931 -19.394 1.00 94.94 205 THR A O 1
ATOM 1515 N N . PRO A 1 206 ? 15.099 -3.605 -17.956 1.00 86.06 206 PRO A N 1
ATOM 1516 C CA . PRO A 1 206 ? 15.113 -4.974 -17.446 1.00 86.06 206 PRO A CA 1
ATOM 1517 C C . PRO A 1 206 ? 14.394 -5.966 -18.376 1.00 86.06 206 PRO A C 1
ATOM 1519 O O . PRO A 1 206 ? 14.543 -7.170 -18.185 1.00 86.06 206 PRO A O 1
ATOM 1522 N N . VAL A 1 207 ? 13.621 -5.489 -19.358 1.00 93.25 207 VAL A N 1
ATOM 1523 C CA . VAL A 1 207 ? 12.848 -6.322 -20.289 1.00 93.25 207 VAL A CA 1
ATOM 1524 C C . VAL A 1 207 ? 13.405 -6.163 -21.702 1.00 93.25 207 VAL A C 1
ATOM 1526 O O . VAL A 1 207 ? 13.280 -5.079 -22.267 1.00 93.25 207 VAL A O 1
ATOM 1529 N N . PRO A 1 208 ? 14.009 -7.216 -22.280 1.00 92.75 208 PRO A N 1
ATOM 1530 C CA . PRO A 1 208 ? 14.392 -7.243 -23.687 1.00 92.75 208 PRO A CA 1
ATOM 1531 C C . PRO A 1 208 ? 13.214 -6.966 -24.631 1.00 92.75 208 PRO A C 1
ATOM 1533 O O . PRO A 1 208 ? 12.104 -7.462 -24.420 1.00 92.75 208 PRO A O 1
ATOM 1536 N N . GLY A 1 209 ? 13.472 -6.199 -25.693 1.00 89.75 209 GLY A N 1
ATOM 1537 C CA . GLY A 1 209 ? 12.439 -5.707 -26.606 1.00 89.75 209 GLY A CA 1
ATOM 1538 C C . GLY A 1 209 ? 11.634 -6.800 -27.324 1.00 89.75 209 GLY A C 1
ATOM 1539 O O . GLY A 1 209 ? 10.440 -6.641 -27.567 1.00 89.75 209 GLY A O 1
ATOM 1540 N N . ASP A 1 210 ? 12.264 -7.935 -27.625 1.00 92.56 210 ASP A N 1
ATOM 1541 C CA . ASP A 1 210 ? 11.634 -9.105 -28.249 1.00 92.56 210 ASP 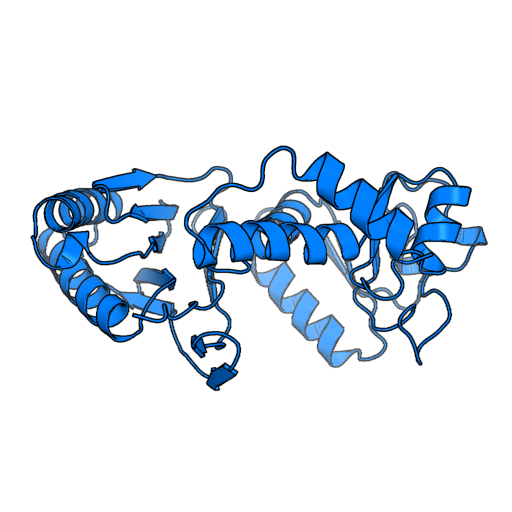A CA 1
ATOM 1542 C C . ASP A 1 210 ? 10.649 -9.811 -27.324 1.00 92.56 210 ASP A C 1
ATOM 1544 O O . ASP A 1 210 ? 9.778 -10.550 -27.790 1.00 92.56 210 ASP A O 1
ATOM 1548 N N . LEU A 1 211 ? 10.758 -9.569 -26.017 1.00 93.44 211 LEU A N 1
ATOM 1549 C CA . LEU A 1 211 ? 9.834 -10.168 -25.098 1.00 93.44 211 LEU A CA 1
ATOM 1550 C C . LEU A 1 211 ? 8.485 -9.480 -25.206 1.00 93.44 211 LEU A C 1
ATOM 1552 O O . LEU A 1 211 ? 7.542 -10.242 -25.194 1.00 93.44 211 LEU A O 1
ATOM 1556 N N . TRP A 1 212 ? 8.331 -8.154 -25.317 1.00 92.25 212 TRP A N 1
ATOM 1557 C CA . TRP A 1 212 ? 7.061 -7.415 -25.096 1.00 92.25 212 TRP A CA 1
ATOM 1558 C C . TRP A 1 212 ? 5.738 -7.967 -25.674 1.00 92.25 212 TRP A C 1
ATOM 1560 O O . TRP A 1 212 ? 4.722 -7.829 -24.981 1.00 92.25 212 TRP A O 1
ATOM 1570 N N . PRO A 1 213 ? 5.684 -8.579 -26.875 1.00 89.38 213 PRO A N 1
ATOM 1571 C CA . PRO A 1 213 ? 4.432 -9.061 -27.455 1.00 89.38 213 PRO A CA 1
ATOM 1572 C C . PRO A 1 213 ? 3.586 -9.933 -26.508 1.00 89.38 213 PRO A C 1
ATOM 1574 O O . PRO A 1 213 ? 4.089 -10.828 -25.829 1.00 89.38 213 PRO A O 1
ATOM 1577 N N . GLY A 1 214 ? 2.274 -9.679 -26.477 1.00 78.62 214 GLY A N 1
ATOM 1578 C CA . GLY A 1 214 ? 1.308 -10.444 -25.678 1.00 78.62 214 GLY A CA 1
ATOM 1579 C C . GLY A 1 214 ? 1.072 -9.938 -24.250 1.00 78.62 214 GLY A C 1
ATOM 1580 O O . GLY A 1 214 ? 0.311 -10.572 -23.528 1.00 78.62 214 GLY A O 1
ATOM 1581 N N . ARG A 1 215 ? 1.679 -8.812 -23.837 1.00 86.50 215 ARG A N 1
ATOM 1582 C CA . ARG A 1 215 ? 1.371 -8.168 -22.545 1.00 86.50 215 ARG A CA 1
ATOM 1583 C C . ARG A 1 215 ? 0.232 -7.172 -22.669 1.00 86.50 215 ARG A C 1
ATOM 1585 O O . ARG A 1 215 ? 0.178 -6.392 -23.614 1.00 86.50 215 ARG A O 1
ATOM 1592 N N . ALA A 1 216 ? -0.638 -7.166 -21.669 1.00 80.00 216 ALA A N 1
ATOM 1593 C CA . ALA A 1 216 ? -1.731 -6.216 -21.550 1.00 80.00 216 ALA A CA 1
ATOM 1594 C C . ALA A 1 216 ? -1.284 -4.903 -20.894 1.00 80.00 216 ALA A C 1
ATOM 1596 O O . ALA A 1 216 ? -1.763 -3.836 -21.285 1.00 80.00 216 ALA A O 1
ATOM 1597 N N . TRP A 1 217 ? -0.379 -4.966 -19.909 1.00 86.50 217 TRP A N 1
ATOM 1598 C CA . TRP A 1 217 ? 0.064 -3.785 -19.166 1.00 86.50 217 TRP A CA 1
ATOM 1599 C C . TRP A 1 217 ? 1.510 -3.873 -18.657 1.00 86.50 217 TRP A C 1
ATOM 1601 O O . TRP A 1 217 ? 2.075 -4.953 -18.488 1.00 86.50 217 TRP A O 1
ATOM 1611 N N . ALA A 1 218 ? 2.110 -2.715 -18.393 1.00 84.25 218 ALA A N 1
ATOM 1612 C CA . ALA A 1 218 ? 3.428 -2.579 -17.788 1.00 84.25 218 ALA A CA 1
ATOM 1613 C C . ALA A 1 218 ? 3.438 -1.412 -16.794 1.00 84.25 218 ALA A C 1
ATOM 1615 O O . ALA A 1 218 ? 2.860 -0.363 -17.067 1.00 84.25 218 ALA A O 1
ATOM 1616 N N . PHE A 1 219 ? 4.105 -1.583 -15.655 1.00 82.19 219 PHE A N 1
ATOM 1617 C CA . PHE A 1 219 ? 4.333 -0.525 -14.676 1.00 82.19 219 PHE A CA 1
ATOM 1618 C C . PHE A 1 219 ? 5.828 -0.356 -14.415 1.00 82.19 219 PHE A C 1
ATOM 1620 O O . PHE A 1 219 ? 6.523 -1.341 -14.165 1.00 82.19 219 PHE A O 1
ATOM 1627 N N . ASP A 1 220 ? 6.315 0.880 -14.452 1.00 82.75 220 ASP A N 1
ATOM 1628 C CA . ASP A 1 220 ? 7.688 1.213 -14.073 1.00 82.75 220 ASP A CA 1
ATOM 1629 C C . ASP A 1 220 ? 7.694 2.043 -12.791 1.00 82.75 220 ASP A C 1
ATOM 1631 O O . ASP A 1 220 ? 7.068 3.093 -12.743 1.00 82.75 220 ASP A O 1
ATOM 1635 N N . ALA A 1 221 ? 8.389 1.596 -11.745 1.00 75.75 221 ALA A N 1
ATOM 1636 C CA . ALA A 1 221 ? 8.529 2.369 -10.513 1.00 75.75 221 ALA A CA 1
ATOM 1637 C C . ALA A 1 221 ? 9.506 3.550 -10.663 1.00 75.75 221 ALA A C 1
ATOM 1639 O O . ALA A 1 221 ? 9.504 4.459 -9.828 1.00 75.75 221 ALA A O 1
ATOM 1640 N N . VAL A 1 222 ? 10.342 3.555 -11.707 1.00 78.44 222 VAL A N 1
ATOM 1641 C CA . VAL A 1 222 ? 11.217 4.687 -12.018 1.00 78.44 222 VAL A CA 1
ATOM 1642 C C . VAL A 1 222 ? 10.370 5.861 -12.516 1.00 78.44 222 VAL A C 1
ATOM 1644 O O . VAL A 1 222 ? 9.527 5.719 -13.398 1.00 78.44 222 VAL A O 1
ATOM 1647 N N . TYR A 1 223 ? 10.595 7.036 -11.927 1.00 78.62 223 TYR A N 1
ATOM 1648 C CA . TYR A 1 223 ? 9.874 8.272 -12.258 1.00 78.62 223 TYR A CA 1
ATOM 1649 C C . TYR A 1 223 ? 10.776 9.384 -12.814 1.00 78.62 223 TYR A C 1
ATOM 1651 O O . TYR A 1 223 ? 10.271 10.392 -13.306 1.00 78.62 223 TYR A O 1
ATOM 1659 N N . THR A 1 224 ? 12.100 9.206 -12.741 1.00 79.94 224 THR A N 1
ATOM 1660 C CA . THR A 1 224 ? 13.091 10.121 -13.320 1.00 79.94 224 THR A CA 1
ATOM 1661 C C . THR A 1 224 ? 14.166 9.315 -14.058 1.00 79.94 224 THR A C 1
ATOM 1663 O O . THR A 1 224 ? 14.964 8.635 -13.402 1.00 79.94 224 THR A O 1
ATOM 1666 N N . PRO A 1 225 ? 14.259 9.415 -15.396 1.00 86.75 225 PRO A N 1
ATOM 1667 C CA . PRO A 1 225 ? 13.380 10.166 -16.301 1.00 86.75 225 PRO A CA 1
ATOM 1668 C C . PRO A 1 225 ? 11.959 9.575 -16.369 1.00 86.75 225 PRO A C 1
ATOM 1670 O O . PRO A 1 225 ? 11.743 8.440 -15.952 1.00 86.75 225 PRO A O 1
ATOM 1673 N N . VAL A 1 226 ? 11.000 10.350 -16.888 1.00 84.81 226 VAL A N 1
ATOM 1674 C CA . VAL A 1 226 ? 9.609 9.893 -17.096 1.00 84.81 226 VAL A CA 1
ATOM 1675 C C . VAL A 1 226 ? 9.543 8.842 -18.208 1.00 84.81 226 VAL A C 1
ATOM 1677 O O . VAL A 1 226 ? 8.924 7.790 -18.047 1.00 84.81 226 VAL A O 1
ATOM 1680 N N . ASP A 1 227 ? 10.242 9.111 -19.311 1.00 90.81 227 ASP A N 1
ATOM 1681 C CA . ASP A 1 227 ? 10.346 8.220 -20.464 1.00 90.81 227 ASP A CA 1
ATOM 1682 C C . ASP A 1 227 ? 11.568 7.309 -20.311 1.00 90.81 227 ASP A C 1
ATOM 1684 O O . ASP A 1 227 ? 12.636 7.538 -20.886 1.00 90.81 227 ASP A O 1
ATOM 1688 N N . THR A 1 228 ? 11.443 6.283 -19.471 1.00 94.06 228 THR A N 1
ATOM 1689 C CA . THR A 1 228 ? 12.465 5.241 -19.371 1.00 94.06 228 THR A CA 1
ATOM 1690 C C . THR A 1 228 ? 12.476 4.385 -20.637 1.00 94.06 228 THR A C 1
ATOM 1692 O O . THR A 1 228 ? 11.487 4.270 -21.361 1.00 94.06 228 THR A O 1
ATOM 1695 N N . GLN A 1 229 ? 13.594 3.707 -20.903 1.00 95.38 229 GLN A N 1
ATOM 1696 C CA . GLN A 1 229 ? 13.654 2.754 -22.014 1.00 95.38 229 GLN A CA 1
ATOM 1697 C C . GLN A 1 229 ? 12.582 1.655 -21.878 1.00 95.38 229 GLN A C 1
ATOM 1699 O O . GLN A 1 229 ? 12.009 1.233 -22.877 1.00 95.38 229 GLN A O 1
ATOM 1704 N N . PHE A 1 230 ? 12.263 1.236 -20.649 1.00 95.06 230 PHE A N 1
ATOM 1705 C CA . PHE A 1 230 ? 11.198 0.273 -20.371 1.00 95.06 230 PHE A CA 1
ATOM 1706 C C . PHE A 1 230 ? 9.821 0.795 -20.803 1.00 95.06 230 PHE A C 1
ATOM 1708 O O . PHE A 1 230 ? 9.101 0.083 -21.501 1.00 95.06 230 PHE A O 1
ATOM 1715 N N . THR A 1 231 ? 9.451 2.026 -20.428 1.00 93.50 231 THR A N 1
ATOM 1716 C CA . THR A 1 231 ? 8.135 2.587 -20.775 1.00 93.50 231 THR A CA 1
ATOM 1717 C C . THR A 1 231 ? 8.015 2.860 -22.272 1.00 93.50 231 THR A C 1
ATOM 1719 O O . THR A 1 231 ? 6.981 2.549 -22.865 1.00 93.50 231 THR A O 1
ATOM 1722 N N . VAL A 1 232 ? 9.083 3.357 -22.902 1.00 95.31 232 VAL A N 1
ATOM 1723 C CA . VAL A 1 232 ? 9.135 3.616 -24.348 1.00 95.31 232 VAL A CA 1
ATOM 1724 C C . VAL A 1 232 ? 9.000 2.323 -25.154 1.00 95.31 232 VAL A C 1
ATOM 1726 O O . VAL A 1 232 ? 8.185 2.258 -26.074 1.00 95.31 232 VAL A O 1
ATOM 1729 N N . GLU 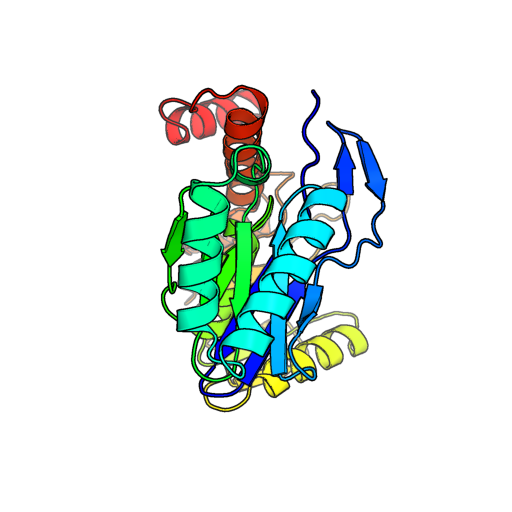A 1 233 ? 9.758 1.278 -24.814 1.00 96.19 233 GLU A N 1
ATOM 1730 C CA . GLU A 1 233 ? 9.689 -0.000 -25.532 1.00 96.19 233 GLU A CA 1
ATOM 1731 C C . GLU A 1 233 ? 8.349 -0.718 -25.316 1.00 96.19 233 GLU A C 1
ATOM 1733 O O . GLU A 1 233 ? 7.779 -1.244 -26.274 1.00 96.19 233 GLU A O 1
ATOM 1738 N N . ALA A 1 234 ? 7.805 -0.689 -24.094 1.00 94.38 234 ALA A N 1
ATOM 1739 C CA . ALA A 1 234 ? 6.486 -1.244 -23.797 1.00 94.38 234 ALA A CA 1
ATOM 1740 C C . ALA A 1 234 ? 5.386 -0.557 -24.622 1.00 94.38 234 ALA A C 1
ATOM 1742 O O . ALA A 1 234 ? 4.573 -1.228 -25.265 1.00 94.38 234 ALA A O 1
ATOM 1743 N N . ALA A 1 235 ? 5.386 0.779 -24.654 1.00 94.38 235 ALA A N 1
ATOM 1744 C CA . ALA A 1 235 ? 4.421 1.557 -25.423 1.00 94.38 235 ALA A CA 1
ATOM 1745 C C . ALA A 1 235 ? 4.560 1.307 -26.934 1.00 94.38 235 ALA A C 1
ATOM 1747 O O . ALA A 1 235 ? 3.554 1.126 -27.621 1.00 94.38 235 ALA A O 1
ATOM 1748 N N . ALA A 1 236 ? 5.791 1.219 -27.452 1.00 95.31 236 ALA A N 1
ATOM 1749 C CA . ALA A 1 236 ? 6.052 0.891 -28.856 1.00 95.31 236 ALA A CA 1
ATOM 1750 C C . ALA A 1 236 ? 5.542 -0.509 -29.247 1.00 95.31 236 ALA A C 1
ATOM 1752 O O . ALA A 1 236 ? 5.160 -0.729 -30.397 1.00 95.31 236 ALA A O 1
ATOM 1753 N N . ALA A 1 237 ? 5.489 -1.440 -28.292 1.00 94.88 237 ALA A N 1
ATOM 1754 C CA . ALA A 1 237 ? 4.907 -2.768 -28.463 1.00 94.88 237 ALA A CA 1
ATOM 1755 C C . ALA A 1 237 ? 3.375 -2.817 -28.268 1.00 94.88 237 ALA A C 1
ATOM 1757 O O . ALA A 1 237 ? 2.786 -3.896 -28.351 1.00 94.88 237 ALA A O 1
ATOM 1758 N N . GLY A 1 238 ? 2.718 -1.677 -28.020 1.00 93.62 238 GLY A N 1
ATOM 1759 C CA . GLY A 1 238 ? 1.267 -1.582 -27.821 1.00 93.62 238 GLY A CA 1
ATOM 1760 C C . GLY A 1 238 ? 0.784 -1.986 -26.423 1.00 93.62 238 GLY A C 1
ATOM 1761 O O . GLY A 1 238 ? -0.404 -2.247 -26.244 1.00 93.62 238 GLY A O 1
ATOM 1762 N N . VAL A 1 239 ? 1.684 -2.057 -25.439 1.00 91.62 239 VAL A N 1
ATOM 1763 C CA . VAL A 1 239 ? 1.355 -2.383 -24.044 1.00 91.62 239 VAL A CA 1
ATOM 1764 C C . VAL A 1 239 ? 0.825 -1.137 -23.329 1.00 91.62 239 VAL A C 1
ATOM 1766 O O . VAL A 1 239 ? 1.356 -0.042 -23.511 1.00 91.62 239 VAL A O 1
ATOM 1769 N N . ASN A 1 240 ? -0.197 -1.283 -22.476 1.00 83.69 240 ASN A N 1
ATOM 1770 C CA . ASN A 1 240 ? -0.676 -0.167 -21.654 1.00 83.69 240 ASN A CA 1
ATOM 1771 C C . ASN A 1 240 ? 0.332 0.144 -20.543 1.00 83.69 240 ASN A C 1
ATOM 1773 O O . ASN A 1 240 ? 0.561 -0.685 -19.662 1.00 83.69 240 ASN A O 1
ATOM 1777 N N . VAL A 1 241 ? 0.924 1.335 -20.568 1.00 85.69 241 VAL A N 1
ATOM 1778 C CA . VAL A 1 241 ? 1.982 1.713 -19.627 1.00 85.69 241 VAL A CA 1
ATOM 1779 C C . VAL A 1 241 ? 1.444 2.603 -18.513 1.00 85.69 241 VAL A C 1
ATOM 1781 O O . VAL A 1 241 ? 0.803 3.620 -18.770 1.00 85.69 241 VAL A O 1
ATOM 1784 N N . LEU A 1 242 ? 1.774 2.246 -17.275 1.00 81.12 242 LEU A N 1
ATOM 1785 C CA . LEU A 1 242 ? 1.695 3.116 -16.109 1.00 81.12 242 LEU A CA 1
ATOM 1786 C C . LEU A 1 242 ? 3.124 3.524 -15.723 1.00 81.12 242 LEU A C 1
ATOM 1788 O O . LEU A 1 242 ? 3.969 2.664 -15.482 1.00 81.12 242 LEU A O 1
ATOM 1792 N N . SER A 1 243 ? 3.423 4.822 -15.680 1.00 83.62 243 SER A N 1
ATOM 1793 C CA . SER A 1 243 ? 4.763 5.290 -15.305 1.00 83.62 243 SER A CA 1
ATOM 1794 C C . SER A 1 243 ? 4.853 5.600 -13.812 1.00 83.62 243 SER A C 1
ATOM 1796 O O . SER A 1 243 ? 3.861 5.935 -13.156 1.00 83.62 243 SER A O 1
ATOM 1798 N N . GLY A 1 244 ? 6.071 5.568 -13.278 1.00 76.75 244 GLY A N 1
ATOM 1799 C CA . GLY A 1 244 ? 6.348 5.986 -11.909 1.00 76.75 244 GLY A CA 1
ATOM 1800 C C . GLY A 1 244 ? 6.112 7.481 -11.720 1.00 76.75 244 GLY A C 1
ATOM 1801 O O . GLY A 1 244 ? 5.897 7.932 -10.596 1.00 76.75 244 GLY A O 1
ATOM 1802 N N . TYR A 1 245 ? 6.100 8.260 -12.806 1.00 83.31 245 TYR A N 1
ATOM 1803 C CA . TYR A 1 245 ? 5.737 9.670 -12.752 1.00 83.31 245 TYR A CA 1
ATOM 1804 C C . TYR A 1 245 ? 4.281 9.867 -12.335 1.00 83.31 245 TYR A C 1
ATOM 1806 O O . TYR A 1 245 ? 4.022 10.788 -11.571 1.00 83.31 245 TYR A O 1
ATOM 1814 N N . GLU A 1 246 ? 3.350 8.990 -12.733 1.00 78.75 246 GLU A N 1
ATOM 1815 C CA . GLU A 1 246 ? 1.968 9.048 -12.225 1.00 78.75 246 GLU A CA 1
ATOM 1816 C C . GLU A 1 246 ? 1.958 8.969 -10.702 1.00 78.75 246 GLU A C 1
ATOM 1818 O O . GLU A 1 246 ? 1.344 9.788 -10.018 1.00 78.75 246 GLU A O 1
ATOM 1823 N N . LEU A 1 247 ? 2.714 8.008 -10.173 1.00 67.56 247 LEU A N 1
ATOM 1824 C CA . LEU A 1 247 ? 2.867 7.808 -8.743 1.00 67.56 247 LEU A CA 1
ATOM 1825 C C . LEU A 1 247 ? 3.469 9.059 -8.088 1.00 67.56 247 LEU A C 1
ATOM 1827 O O . LEU A 1 247 ? 2.880 9.596 -7.155 1.00 67.56 247 LEU A O 1
ATOM 1831 N N . PHE A 1 248 ? 4.585 9.571 -8.612 1.00 74.56 248 PHE A N 1
ATOM 1832 C CA . PHE A 1 248 ? 5.259 10.769 -8.104 1.00 74.56 248 PHE A CA 1
ATOM 1833 C C . PHE A 1 248 ? 4.392 12.039 -8.175 1.00 74.56 248 PHE A C 1
ATOM 1835 O O . PHE A 1 248 ? 4.378 12.835 -7.235 1.00 74.56 248 PHE A O 1
ATOM 1842 N N . PHE A 1 249 ? 3.665 12.242 -9.268 1.00 79.31 249 PHE A N 1
ATOM 1843 C CA . PHE A 1 249 ? 2.856 13.431 -9.495 1.00 79.31 249 PHE A CA 1
ATOM 1844 C C . PHE A 1 249 ? 1.634 13.448 -8.578 1.00 79.31 249 PHE A C 1
ATOM 1846 O O . PHE A 1 249 ? 1.389 14.445 -7.897 1.00 79.31 249 PHE A O 1
ATOM 1853 N N . TYR A 1 250 ? 0.891 12.340 -8.499 1.00 74.25 250 TYR A N 1
ATOM 1854 C CA . TYR A 1 250 ? -0.340 12.307 -7.714 1.00 74.25 250 TYR A CA 1
ATOM 1855 C C . TYR A 1 250 ? -0.090 12.300 -6.196 1.00 74.25 250 TYR A C 1
ATOM 1857 O O . TYR A 1 250 ? -0.908 12.877 -5.479 1.00 74.25 250 TYR A O 1
ATOM 1865 N N . GLN A 1 251 ? 1.055 11.803 -5.684 1.00 60.66 251 GLN A N 1
ATOM 1866 C CA . GLN A 1 251 ? 1.432 12.145 -4.291 1.00 60.66 251 GLN A CA 1
ATOM 1867 C C . GLN A 1 251 ? 1.697 13.632 -4.130 1.00 60.66 251 GLN A C 1
ATOM 1869 O O . GLN A 1 251 ? 1.393 14.172 -3.077 1.00 60.66 251 GLN A O 1
ATOM 1874 N N . GLY A 1 252 ? 2.293 14.291 -5.126 1.00 71.56 252 GLY A N 1
ATOM 1875 C CA . GLY A 1 252 ? 2.590 15.717 -5.071 1.00 71.56 252 GLY A CA 1
ATOM 1876 C C . GLY A 1 252 ? 1.309 16.540 -5.007 1.00 71.56 252 GLY A C 1
ATOM 1877 O O . GLY A 1 252 ? 1.212 17.446 -4.186 1.00 71.56 252 GLY A O 1
ATOM 1878 N N . VAL A 1 253 ? 0.304 16.163 -5.804 1.00 73.88 253 VAL A N 1
ATOM 1879 C CA . VAL A 1 253 ? -1.054 16.721 -5.736 1.00 73.88 253 VAL A CA 1
ATOM 1880 C C . VAL A 1 253 ? -1.635 16.513 -4.344 1.00 73.88 253 VAL A C 1
ATOM 1882 O O . VAL A 1 253 ? -1.965 17.485 -3.677 1.00 73.88 253 VAL A O 1
ATOM 1885 N N . GLN A 1 254 ? -1.682 15.272 -3.858 1.00 60.50 254 GLN A N 1
ATOM 1886 C CA . GLN A 1 254 ? -2.263 14.986 -2.548 1.00 60.50 254 GLN A CA 1
ATOM 1887 C C . GLN A 1 254 ? -1.514 15.710 -1.417 1.00 60.50 254 GLN A C 1
ATOM 1889 O O . GLN A 1 254 ? -2.126 16.232 -0.489 1.00 60.50 254 GLN A O 1
ATOM 1894 N N . ALA A 1 255 ? -0.188 15.795 -1.506 1.00 55.75 255 ALA A N 1
ATOM 1895 C CA . ALA A 1 255 ? 0.634 16.540 -0.568 1.00 55.75 255 ALA A CA 1
ATOM 1896 C C . ALA A 1 255 ? 0.329 18.043 -0.628 1.00 55.75 255 ALA A C 1
ATOM 1898 O O . ALA A 1 255 ? 0.158 18.650 0.421 1.00 55.75 255 ALA A O 1
ATOM 1899 N N . PHE A 1 256 ? 0.195 18.637 -1.820 1.00 76.56 256 PHE A N 1
ATOM 1900 C CA . PHE A 1 256 ? -0.208 20.036 -1.992 1.00 76.56 256 PHE A CA 1
ATOM 1901 C C . PHE A 1 256 ? -1.562 20.323 -1.338 1.00 76.56 256 PHE A C 1
ATOM 1903 O O . PHE A 1 256 ? -1.697 21.327 -0.638 1.00 76.56 256 PHE A O 1
ATOM 1910 N N . GLU A 1 257 ? -2.542 19.438 -1.518 1.00 72.31 257 GLU A N 1
ATOM 1911 C CA . GLU A 1 257 ? -3.866 19.592 -0.908 1.00 72.31 257 GLU A CA 1
ATOM 1912 C C . GLU A 1 257 ? -3.783 19.578 0.614 1.00 72.31 257 GLU A C 1
ATOM 1914 O O . GLU A 1 257 ? -4.369 20.433 1.278 1.00 72.31 257 GLU A O 1
ATOM 1919 N N . ILE A 1 258 ? -2.981 18.666 1.169 1.00 59.88 258 ILE A N 1
ATOM 1920 C CA . 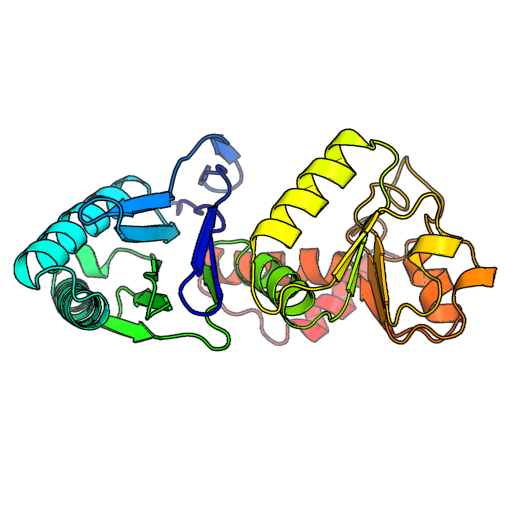ILE A 1 258 ? -2.756 18.607 2.613 1.00 59.88 258 ILE A CA 1
ATOM 1921 C C . ILE A 1 258 ? -1.998 19.854 3.100 1.00 59.88 258 ILE A C 1
ATOM 1923 O O . ILE A 1 258 ? -2.360 20.432 4.120 1.00 59.88 258 ILE A O 1
ATOM 1927 N N . PHE A 1 259 ? -0.969 20.307 2.378 1.00 59.22 259 PHE A N 1
ATOM 1928 C CA . PHE A 1 259 ? -0.132 21.439 2.790 1.00 59.22 259 PHE A CA 1
ATOM 1929 C C . PHE A 1 259 ? -0.847 22.786 2.715 1.00 59.22 259 PHE A C 1
ATOM 1931 O O . PHE A 1 259 ? -0.582 23.673 3.527 1.00 59.22 259 PHE A O 1
ATOM 1938 N N . THR A 1 260 ? -1.708 22.968 1.719 1.00 79.25 260 THR A N 1
ATOM 1939 C CA . THR A 1 260 ? -2.325 24.267 1.431 1.00 79.25 260 THR A CA 1
ATOM 1940 C C . THR A 1 260 ? -3.775 24.349 1.884 1.00 79.25 260 THR A C 1
ATOM 1942 O O . THR A 1 260 ? -4.307 25.454 1.975 1.00 79.25 260 THR A O 1
ATOM 1945 N N . GLY A 1 261 ? -4.425 23.211 2.144 1.00 79.25 261 GLY A N 1
ATOM 1946 C CA . GLY A 1 261 ? -5.867 23.129 2.372 1.00 79.25 261 GLY A CA 1
ATOM 1947 C C . GLY A 1 261 ? -6.710 23.432 1.128 1.00 79.25 261 GLY A C 1
ATOM 1948 O O . GLY A 1 261 ? -7.925 23.575 1.250 1.00 79.25 261 GLY A O 1
ATOM 1949 N N . HIS A 1 262 ? -6.090 23.558 -0.051 1.00 84.50 262 HIS A N 1
ATOM 1950 C CA . HIS A 1 262 ? -6.761 23.830 -1.320 1.00 84.50 262 HIS A CA 1
ATOM 1951 C C . HIS A 1 262 ? -6.629 22.623 -2.245 1.00 84.50 262 HIS A C 1
ATOM 1953 O O . HIS A 1 262 ? -5.533 22.092 -2.413 1.00 84.50 262 HIS A O 1
ATOM 1959 N N . SER A 1 263 ? -7.734 22.214 -2.871 1.00 84.31 263 SER A N 1
ATOM 1960 C CA . SER A 1 263 ? -7.710 21.191 -3.917 1.00 84.31 263 SER A CA 1
ATOM 1961 C C . SER A 1 263 ? -6.938 21.679 -5.139 1.00 84.31 263 SER A C 1
ATOM 1963 O O . SER A 1 263 ? -7.000 22.862 -5.487 1.00 84.31 263 SER A O 1
ATOM 1965 N N . VAL A 1 264 ? -6.248 20.769 -5.826 1.00 84.88 264 VAL A N 1
ATOM 1966 C CA . VAL A 1 264 ? -5.709 21.085 -7.153 1.00 84.88 264 VAL A CA 1
ATOM 1967 C C . VAL A 1 264 ? -6.845 20.968 -8.158 1.00 84.88 264 VAL A C 1
ATOM 1969 O O . VAL A 1 264 ? -7.331 19.871 -8.433 1.00 84.88 264 VAL A O 1
ATOM 1972 N N . ASP A 1 265 ? -7.259 22.093 -8.734 1.00 85.06 265 ASP A N 1
ATOM 1973 C CA . ASP A 1 265 ? -8.232 22.075 -9.819 1.00 85.06 265 ASP A CA 1
ATOM 1974 C C . ASP A 1 265 ? -7.625 21.401 -11.057 1.00 85.06 265 ASP A C 1
ATOM 1976 O O . ASP A 1 265 ? -6.535 21.746 -11.513 1.00 85.06 265 ASP A O 1
ATOM 1980 N N . ALA A 1 266 ? -8.349 20.419 -11.597 1.00 85.81 266 ALA A N 1
ATOM 1981 C CA . ALA A 1 266 ? -7.980 19.667 -12.796 1.00 85.81 266 ALA A CA 1
ATOM 1982 C C . ALA A 1 266 ? -6.532 19.108 -12.786 1.00 85.81 266 ALA A C 1
ATOM 1984 O O . ALA A 1 266 ? -5.722 19.425 -13.664 1.00 85.81 266 ALA A O 1
ATOM 1985 N N . PRO A 1 267 ? -6.199 18.188 -11.862 1.00 75.56 267 PRO A N 1
ATOM 1986 C CA . PRO A 1 267 ? -4.836 17.680 -11.687 1.00 75.56 267 PRO A CA 1
ATOM 1987 C C . PRO A 1 267 ? -4.281 16.986 -12.940 1.00 75.56 267 PRO A C 1
ATOM 1989 O O . PRO A 1 267 ? -3.080 17.021 -13.178 1.00 75.56 267 PRO A O 1
ATOM 1992 N N . ALA A 1 268 ? -5.138 16.417 -13.794 1.00 78.19 268 ALA A N 1
ATOM 1993 C CA . ALA A 1 268 ? -4.723 15.846 -15.077 1.00 78.19 268 ALA A CA 1
ATOM 1994 C C . ALA A 1 268 ? -4.180 16.898 -16.068 1.00 78.19 268 ALA A C 1
ATOM 1996 O O . ALA A 1 268 ? -3.276 16.602 -16.846 1.00 78.19 268 ALA A O 1
ATOM 1997 N N . GLN A 1 269 ? -4.702 18.128 -16.038 1.00 88.31 269 GLN A N 1
ATOM 1998 C CA . GLN A 1 269 ? -4.232 19.225 -16.892 1.00 88.31 269 GLN A CA 1
ATOM 1999 C C . GLN A 1 269 ? -2.904 19.782 -16.371 1.00 88.31 269 GLN A C 1
ATOM 2001 O O . GLN A 1 269 ? -1.985 20.004 -17.156 1.00 88.31 269 GLN A O 1
ATOM 2006 N N . LEU A 1 270 ? -2.773 19.923 -15.046 1.00 87.81 270 LEU A N 1
ATOM 2007 C CA . LEU A 1 270 ? -1.504 20.277 -14.406 1.00 87.81 270 LEU A CA 1
ATOM 2008 C C . LEU A 1 270 ? -0.416 19.241 -14.717 1.00 87.81 270 LEU A C 1
ATOM 2010 O O . LEU A 1 270 ? 0.693 19.612 -15.093 1.00 87.81 270 LEU A O 1
ATOM 2014 N N . ARG A 1 271 ? -0.753 17.949 -14.619 1.00 86.62 271 ARG A N 1
ATOM 2015 C CA . ARG A 1 271 ? 0.133 16.836 -14.980 1.00 86.62 271 ARG A CA 1
ATOM 2016 C C . ARG A 1 271 ? 0.682 17.000 -16.394 1.00 86.62 271 ARG A C 1
ATOM 2018 O O . ARG A 1 271 ? 1.887 16.912 -16.592 1.00 86.62 271 ARG A O 1
ATOM 2025 N N . ALA A 1 272 ? -0.201 17.220 -17.371 1.00 84.94 272 ALA A N 1
ATOM 2026 C CA . ALA A 1 272 ? 0.195 17.390 -18.766 1.00 84.94 272 ALA A CA 1
ATOM 2027 C C . ALA A 1 272 ? 1.121 18.605 -18.944 1.00 84.94 272 ALA A C 1
ATOM 2029 O O . ALA A 1 272 ? 2.189 18.478 -19.534 1.00 84.94 272 ALA A O 1
ATOM 2030 N N . GLY A 1 273 ? 0.771 19.748 -18.345 1.00 86.31 273 GLY A N 1
ATOM 2031 C CA . GLY A 1 273 ? 1.572 20.968 -18.451 1.00 86.31 273 GLY A CA 1
ATOM 2032 C C . GLY A 1 273 ? 2.968 20.874 -17.821 1.00 86.31 273 GLY A C 1
ATOM 2033 O O . GLY A 1 273 ? 3.897 21.498 -18.325 1.00 86.31 273 GLY A O 1
ATOM 2034 N N . LEU A 1 274 ? 3.147 20.099 -16.745 1.00 82.88 274 LEU A N 1
ATOM 2035 C CA . LEU A 1 274 ? 4.468 19.903 -16.127 1.00 82.88 274 LEU A CA 1
ATOM 2036 C C . LEU A 1 274 ? 5.396 19.014 -16.962 1.00 82.88 274 LEU A C 1
ATOM 2038 O O . LEU A 1 274 ? 6.610 19.192 -16.898 1.00 82.88 274 LEU A O 1
ATOM 2042 N N . LEU A 1 275 ? 4.845 18.078 -17.737 1.00 78.94 275 LEU A N 1
ATOM 2043 C CA . LEU A 1 275 ? 5.632 17.255 -18.657 1.00 78.94 275 LEU A CA 1
ATOM 2044 C C . LEU A 1 275 ? 6.117 18.073 -19.858 1.00 78.94 275 LEU A C 1
ATOM 2046 O O . LEU A 1 275 ? 7.283 17.964 -20.225 1.00 78.94 275 LEU A O 1
ATOM 2050 N N . ASP A 1 276 ? 5.274 18.963 -20.387 1.00 72.75 276 ASP A N 1
ATOM 2051 C CA . ASP A 1 276 ? 5.634 19.854 -21.500 1.00 72.75 276 ASP A CA 1
ATOM 2052 C C . ASP A 1 276 ? 6.732 20.872 -21.132 1.00 72.75 276 ASP A C 1
ATOM 2054 O O . ASP A 1 276 ? 7.425 21.379 -22.009 1.00 72.75 276 ASP A O 1
ATOM 2058 N N . GLN A 1 277 ? 6.907 21.185 -19.842 1.00 59.62 277 GLN A N 1
ATOM 2059 C CA . GLN A 1 277 ? 7.960 22.087 -19.350 1.00 59.62 277 GLN A CA 1
ATOM 2060 C C . GLN A 1 277 ? 9.287 21.383 -19.028 1.00 59.62 277 GLN A C 1
ATOM 2062 O O . GLN A 1 277 ? 10.291 22.061 -18.804 1.00 59.62 277 GLN A O 1
ATOM 2067 N N . ALA A 1 278 ? 9.289 20.049 -18.944 1.00 53.97 278 ALA A N 1
ATOM 2068 C CA . ALA A 1 278 ? 10.460 19.244 -18.596 1.00 53.97 278 ALA A CA 1
ATOM 2069 C C . ALA A 1 278 ? 11.219 18.692 -19.823 1.00 53.97 278 ALA A C 1
ATOM 2071 O O . ALA A 1 278 ? 12.291 18.107 -19.641 1.00 53.97 278 ALA A O 1
ATOM 2072 N N . ALA A 1 279 ? 10.667 18.870 -21.031 1.00 46.25 279 ALA A N 1
ATOM 2073 C CA . ALA A 1 279 ? 11.270 18.537 -22.327 1.00 46.25 279 ALA A CA 1
ATOM 2074 C C . ALA A 1 279 ? 12.069 19.716 -22.909 1.00 46.25 279 ALA A C 1
ATOM 2076 O O . ALA A 1 279 ? 13.105 19.449 -23.561 1.00 46.25 279 ALA A O 1
#

pLDDT: mean 80.42, std 12.33, range [41.44, 98.06]

Solvent-accessible surface area (backbone atoms only — not comparable to full-atom values): 15181 Å² total; per-residue (Å²): 127,87,61,52,51,20,25,31,30,41,34,44,36,48,78,68,44,68,50,74,52,60,52,21,45,34,27,52,74,94,42,78,76,43,66,78,50,79,51,63,46,67,37,74,92,70,60,29,44,36,33,46,22,34,48,72,72,57,46,53,56,50,49,56,54,43,45,54,32,22,64,76,47,76,60,39,60,69,64,23,46,51,55,44,12,51,47,26,48,66,38,82,71,46,48,71,46,83,39,42,37,42,39,34,39,47,86,49,39,38,41,36,32,31,85,37,46,72,44,69,50,72,86,32,45,45,48,40,38,81,46,9,74,57,54,40,53,55,48,49,54,54,65,71,30,72,60,45,60,43,74,56,97,49,62,68,59,38,49,53,51,44,52,59,49,58,70,58,44,93,74,46,28,49,70,43,82,32,93,46,64,66,66,45,48,66,89,37,55,56,50,73,45,86,54,68,57,27,19,82,96,32,72,53,50,85,66,62,79,87,60,50,69,84,33,63,34,35,36,34,63,46,40,55,47,63,80,18,55,49,53,50,53,36,44,75,57,68,23,46,69,46,50,15,38,58,58,55,48,53,46,48,50,55,47,46,26,70,75,67,75,45,79,70,80,60,55,71,58,54,53,54,55,54,54,71,72,74,113

Secondary structure (DSSP, 8-state):
---EEE--EEEEEETTEEEEEE---EEETTEEEES----EEEETTTTEEEEEES-HHHHHHHHHHHHHHHHHTTT-HHHHHHHHHHHHHH-TTGGG---EEEEE-SS-EEEEETTS-EE--GGGEEEESTTHHHHHHHHHHHHH-SEEEE--S-HHHHHHHHHHHHTT-TTPPEEEE-SSHHHHHTT-SEEEE-SSTTSTTS-S-SS-TTT-TT-SEEEE---SSSS-HHHHHHHHTTPEEE-HHHHHHHHHHHHHHHHHS---SSHHHHHHHHHHTT-

Nearest PDB structures (foldseek):
  5ji3-assembly1_B  TM=9.702E-01  e=6.319E-19  Escherichia coli
  6kr1-assembly2_G  TM=9.639E-01  e=1.947E-17  Staphylococcus aureus subsp. aureus Mu50
  2z3b-assembly1_E  TM=9.547E-01  e=3.377E-17  Bacillus subtilis
  1m4y-assembly1_A  TM=9.623E-01  e=3.377E-17  Thermotoga maritima
  6kr1-assembly4_E  TM=9.697E-01  e=2.545E-16  Staphylococcus aureus subsp. aureus Mu50